Protein AF-A0A3D1ZP19-F1 (afdb_monomer_lite)

Secondary structure (DSSP, 8-state):
--------PPPPHHHHHHHHHHHHHHHHHHHHHHHHHHHHHHHHHHHHHHHHHHHHHHHHHHH-TT-SS-SSEEEEEEE-GGGTT--TTPEE--S---TTTSPPPTTEEEESB-S--STTS-SB-HHHHTTEEEEEEE-HHHHHTT--EEEEEEGGGSSS---SS-B-HHHHH--S--B-S-GGG-SSTT-TTSPPPPSTT----SEEEEE--SEEEEEEE---GGGHHHHHTT--TT---B-EE--TT--

pLDDT: mean 77.73, std 14.91, range [39.69, 95.38]

Foldseek 3Di:
DDDPDDDDDPDDPVNVVVVVVVCVVVVVVVVVVVVVVVVVVVVVVVVVVVVVVVVVLCVCCVVVVQASFWAAWEFQKAAQLLQLAHALQAAEDADPPPQADDQQDSRHMYGQFQPAPDPQFGGDHVVRLVQWDWDWDFCVVNVSNVHFKYKHAHRRQRTQHWSPFQPCSCPRNNADDRDTGHLSPAPDPQQQRPGQDDDPPRSGHRMDIGTDDRIHTFTWGDLPDQNVVQVVVPHDSPDTDTDTHDGPPGD

Structure (mmCIF, N/CA/C/O backbone):
data_AF-A0A3D1ZP19-F1
#
_entry.id   AF-A0A3D1ZP19-F1
#
loop_
_atom_site.group_PDB
_atom_site.id
_atom_site.type_symbol
_atom_site.label_atom_id
_atom_site.label_alt_id
_atom_site.label_comp_id
_atom_site.label_asym_id
_atom_site.label_entity_id
_atom_site.label_seq_id
_atom_site.pdbx_PDB_ins_code
_atom_site.Cartn_x
_atom_site.Cartn_y
_atom_site.Cartn_z
_atom_site.occupancy
_atom_site.B_iso_or_equiv
_atom_site.auth_seq_id
_atom_site.auth_comp_id
_atom_site.auth_asym_id
_atom_site.auth_atom_id
_atom_site.pdbx_PDB_model_num
ATOM 1 N N . MET A 1 1 ? -29.074 76.573 23.186 1.00 50.72 1 MET A N 1
ATOM 2 C CA . MET A 1 1 ? -28.196 75.382 23.122 1.00 50.72 1 MET A CA 1
ATOM 3 C C . MET A 1 1 ? -27.798 74.996 24.533 1.00 50.72 1 MET A C 1
ATOM 5 O O . MET A 1 1 ? -27.089 75.766 25.156 1.00 50.72 1 MET A O 1
ATOM 9 N N . ASN A 1 2 ? -28.241 73.841 25.034 1.00 50.34 2 ASN A N 1
ATOM 10 C CA . ASN A 1 2 ? -27.597 73.192 26.177 1.00 50.34 2 ASN A CA 1
ATOM 11 C C . ASN A 1 2 ? -27.567 71.681 25.929 1.00 50.34 2 ASN A C 1
ATOM 13 O O . ASN A 1 2 ? -28.592 71.045 25.708 1.00 50.34 2 ASN A O 1
ATOM 17 N N . LYS A 1 3 ? -26.346 71.153 25.848 1.00 57.56 3 LYS A N 1
ATOM 18 C CA . LYS A 1 3 ? -26.002 69.788 25.445 1.00 57.56 3 LYS A CA 1
ATOM 19 C C . LYS A 1 3 ? -26.333 68.836 26.602 1.00 57.56 3 LYS A C 1
ATOM 21 O O . LYS A 1 3 ? -25.739 68.954 27.670 1.00 57.56 3 LYS A O 1
ATOM 26 N N . MET A 1 4 ? -27.237 67.880 26.395 1.00 62.31 4 MET A N 1
ATOM 27 C CA . MET A 1 4 ? -27.441 66.767 27.328 1.00 62.31 4 MET A CA 1
ATOM 28 C C . MET A 1 4 ? -26.185 65.883 27.342 1.00 62.31 4 MET A C 1
ATOM 30 O O . MET A 1 4 ? -25.932 65.132 26.401 1.00 62.31 4 MET A O 1
ATOM 34 N N . ARG A 1 5 ? -25.370 65.978 28.397 1.00 63.22 5 ARG A N 1
ATOM 35 C CA . ARG A 1 5 ? -24.290 65.018 28.665 1.00 63.22 5 ARG A CA 1
ATOM 36 C C . ARG A 1 5 ? -24.909 63.749 29.252 1.00 63.22 5 ARG A C 1
ATOM 38 O O . ARG A 1 5 ? -25.346 63.745 30.397 1.00 63.22 5 ARG A O 1
ATOM 45 N N . LYS A 1 6 ? -24.948 62.681 28.455 1.00 66.19 6 LYS A N 1
ATOM 46 C CA . LYS A 1 6 ? -25.311 61.327 28.891 1.00 66.19 6 LYS A CA 1
ATOM 47 C C . LYS A 1 6 ? -24.224 60.847 29.866 1.00 66.19 6 LYS A C 1
ATOM 49 O O . LYS A 1 6 ? -23.073 60.708 29.460 1.00 66.19 6 LYS A O 1
ATOM 54 N N . GLN A 1 7 ? -24.558 60.674 31.144 1.00 64.38 7 GLN A N 1
ATOM 55 C CA . GLN A 1 7 ? -23.648 60.078 32.124 1.00 64.38 7 GLN A CA 1
ATOM 56 C C . GLN A 1 7 ? -23.435 58.610 31.737 1.00 64.38 7 GLN A C 1
ATOM 58 O O . GLN A 1 7 ? -24.382 57.828 31.706 1.00 64.38 7 GLN A O 1
ATOM 63 N N . GLN A 1 8 ? -22.208 58.255 31.366 1.00 66.75 8 GLN A N 1
ATOM 64 C CA . GLN A 1 8 ? -21.799 56.862 31.226 1.00 66.75 8 GLN A CA 1
ATOM 65 C C . GLN A 1 8 ? -21.652 56.309 32.647 1.00 66.75 8 GLN A C 1
ATOM 67 O O . GLN A 1 8 ? -20.799 56.782 33.396 1.00 66.75 8 GLN A O 1
ATOM 72 N N . GLY A 1 9 ? -22.523 55.375 33.040 1.00 68.38 9 GLY A N 1
ATOM 73 C CA . GLY A 1 9 ? -22.364 54.642 34.294 1.00 68.38 9 GLY A CA 1
ATOM 74 C C . GLY A 1 9 ? -21.020 53.921 34.264 1.00 68.38 9 GLY A C 1
ATOM 75 O O . GLY A 1 9 ? -20.782 53.108 33.373 1.00 68.38 9 GLY A O 1
ATOM 76 N N . GLY A 1 10 ? -20.113 54.292 35.167 1.00 69.94 10 GLY A N 1
ATOM 77 C CA . GLY A 1 10 ? -18.819 53.631 35.294 1.00 69.94 10 GLY A CA 1
ATOM 78 C C . GLY A 1 10 ? -19.032 52.171 35.673 1.00 69.94 10 GLY A C 1
ATOM 79 O O . GLY A 1 10 ? -19.750 51.886 36.628 1.00 69.94 10 GLY A O 1
ATOM 80 N N . PHE A 1 11 ? -18.432 51.267 34.902 1.00 76.31 11 PHE A N 1
ATOM 81 C CA . PHE A 1 11 ? -18.489 49.828 35.142 1.00 76.31 11 PHE A CA 1
ATOM 82 C C . PHE A 1 11 ? -17.912 49.525 36.528 1.00 76.31 11 PHE A C 1
ATOM 84 O O . PHE A 1 11 ? -16.805 49.971 36.848 1.00 76.31 11 PHE A O 1
ATOM 91 N N . THR A 1 12 ? -18.651 48.807 37.372 1.00 84.44 12 THR A N 1
ATOM 92 C CA . THR A 1 12 ? -18.158 48.483 38.713 1.00 84.44 12 THR A CA 1
ATOM 93 C C . THR A 1 12 ? -17.129 47.352 38.641 1.00 84.44 12 THR A C 1
ATOM 95 O O . THR A 1 12 ? -17.223 46.444 37.815 1.00 84.44 12 THR A O 1
ATOM 98 N N . LEU A 1 13 ? -16.126 47.380 39.524 1.00 83.44 13 LEU A N 1
ATOM 99 C CA . LEU A 1 13 ? -15.096 46.330 39.591 1.00 83.44 13 LEU A CA 1
ATOM 100 C C . LEU A 1 13 ? -15.719 44.960 39.926 1.00 83.44 13 LEU A C 1
ATOM 102 O O . LEU A 1 13 ? -15.252 43.925 39.456 1.00 83.44 13 LEU A O 1
ATOM 106 N N . LEU A 1 14 ? -16.827 44.972 40.674 1.00 87.38 14 LEU A N 1
ATOM 107 C CA . LEU A 1 14 ? -17.613 43.788 41.006 1.00 87.38 14 LEU A CA 1
ATOM 108 C C . LEU A 1 14 ? -18.276 43.160 39.766 1.00 87.38 14 LEU A C 1
ATOM 110 O O . LEU A 1 14 ? -18.207 41.945 39.600 1.00 87.38 14 LEU A O 1
ATOM 114 N N . GLU A 1 15 ? -18.872 43.962 38.875 1.00 86.06 15 GLU A N 1
ATOM 115 C CA . GLU A 1 15 ? -19.458 43.459 37.620 1.00 86.06 15 GLU A CA 1
ATOM 116 C C . GLU A 1 15 ? -18.411 42.803 36.728 1.00 86.06 15 GLU A C 1
ATOM 118 O O . GLU A 1 15 ? -18.654 41.726 36.185 1.00 86.06 15 GLU A O 1
ATOM 123 N N . LEU A 1 16 ? -17.227 43.408 36.611 1.00 87.88 16 LEU A N 1
ATOM 124 C CA . LEU A 1 16 ? -16.139 42.826 35.828 1.00 87.88 16 LEU A CA 1
ATOM 125 C C . LEU A 1 16 ? -15.737 41.446 36.378 1.00 87.88 16 LEU A C 1
ATOM 127 O O . LEU A 1 16 ? -15.543 40.501 35.616 1.00 87.88 16 LEU A O 1
ATOM 131 N N . LEU A 1 17 ? -15.658 41.314 37.703 1.00 88.94 17 LEU A N 1
ATOM 132 C CA . LEU A 1 17 ? -15.263 40.072 38.368 1.00 88.94 17 LEU A CA 1
ATOM 133 C C . LEU A 1 17 ? -16.321 38.969 38.175 1.00 88.94 17 LEU A C 1
ATOM 135 O O . LEU A 1 17 ? -15.979 37.817 37.893 1.00 88.94 17 LEU A O 1
ATOM 139 N N . ILE A 1 18 ? -17.609 39.322 38.229 1.00 91.31 18 ILE A N 1
ATOM 140 C CA . ILE A 1 18 ? -18.715 38.391 37.952 1.00 91.31 18 ILE A CA 1
ATOM 141 C C . ILE A 1 18 ? -18.689 37.923 36.490 1.00 91.31 18 ILE A C 1
ATOM 143 O O . ILE A 1 18 ? -18.815 36.733 36.214 1.00 91.31 18 ILE A O 1
ATOM 147 N N . VAL A 1 19 ? -18.462 38.825 35.535 1.00 92.44 19 VAL A N 1
ATOM 148 C CA . VAL A 1 19 ? -18.402 38.453 34.113 1.00 92.44 19 VAL A CA 1
ATOM 149 C C . VAL A 1 19 ? -17.225 37.518 33.832 1.00 92.44 19 VAL A C 1
ATOM 151 O O . VAL A 1 19 ? -17.402 36.498 33.167 1.00 92.44 19 VAL A O 1
ATOM 154 N N . VAL A 1 20 ? -16.037 37.811 34.370 1.00 91.38 20 VAL A N 1
ATOM 155 C CA . VAL A 1 20 ? -14.856 36.951 34.185 1.00 91.38 20 VAL A CA 1
ATOM 156 C C . VAL A 1 20 ? -15.066 35.577 34.821 1.00 91.38 20 VAL A C 1
ATOM 158 O O . VAL A 1 20 ? -14.713 34.568 34.217 1.00 91.38 20 VAL A O 1
ATOM 161 N N . SER A 1 21 ? -15.688 35.507 36.000 1.00 90.62 21 SER A N 1
ATOM 162 C CA . SER A 1 21 ? -15.974 34.223 36.655 1.00 90.62 21 SER A CA 1
ATOM 163 C C . SER A 1 21 ? -16.983 33.372 35.875 1.00 90.62 21 SER A C 1
ATOM 165 O O . SER A 1 21 ? -16.755 32.173 35.710 1.00 90.62 21 SER A O 1
ATOM 167 N N . ILE A 1 22 ? -18.028 33.976 35.300 1.00 92.44 22 ILE A N 1
ATOM 168 C CA . ILE A 1 22 ? -18.952 33.273 34.392 1.00 92.44 22 ILE A CA 1
ATOM 169 C C . ILE A 1 22 ? -18.225 32.819 33.116 1.00 92.44 22 ILE A C 1
ATOM 171 O O . ILE A 1 22 ? -18.394 31.676 32.693 1.00 92.44 22 ILE A O 1
ATOM 175 N N . LEU A 1 23 ? -17.380 33.668 32.520 1.00 89.94 23 LEU A N 1
ATOM 176 C CA . LEU A 1 23 ? -16.611 33.325 31.318 1.00 89.94 23 LEU A CA 1
ATOM 177 C C . LEU A 1 23 ? -15.644 32.160 31.550 1.00 89.94 23 LEU A C 1
ATOM 179 O O . LEU A 1 23 ? -15.527 31.298 30.685 1.00 89.94 23 LEU A O 1
ATOM 183 N N . VAL A 1 24 ? -14.985 32.094 32.709 1.00 91.25 24 VAL A N 1
ATOM 184 C CA . VAL A 1 24 ? -14.102 30.970 33.061 1.00 91.25 24 VAL A CA 1
ATOM 185 C C . VAL A 1 24 ? -14.910 29.686 33.261 1.00 91.25 24 VAL A C 1
ATOM 187 O O . VAL A 1 24 ? -14.516 28.631 32.765 1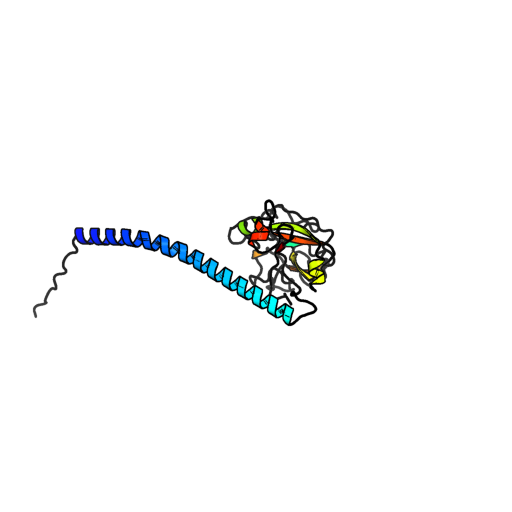.00 91.25 24 VAL A O 1
ATOM 190 N N . MET A 1 25 ? -16.064 29.772 33.930 1.00 87.31 25 MET A N 1
ATOM 191 C CA . MET A 1 25 ? -16.925 28.613 34.177 1.00 87.31 25 MET A CA 1
ATOM 192 C C . MET A 1 25 ? -17.497 28.030 32.877 1.00 87.31 25 MET A C 1
ATOM 194 O O . MET A 1 25 ? -17.472 26.816 32.683 1.00 87.31 25 MET A O 1
ATOM 198 N N . VAL A 1 26 ? -17.963 28.887 31.963 1.00 87.94 26 VAL A N 1
ATOM 199 C CA . VAL A 1 26 ? -18.489 28.474 30.651 1.00 87.94 26 VAL A CA 1
ATOM 200 C C . VAL A 1 26 ? -17.358 28.070 29.698 1.00 87.94 26 VAL A C 1
ATOM 202 O O . VAL A 1 26 ? -17.478 27.086 28.973 1.00 87.94 26 VAL A O 1
ATOM 205 N N . GLY A 1 27 ? -16.225 28.774 29.717 1.00 81.56 27 GLY A N 1
ATOM 206 C CA . GLY A 1 27 ? -15.065 28.452 28.885 1.00 81.56 27 GLY A CA 1
ATOM 207 C C . GLY A 1 27 ? -14.495 27.060 29.174 1.00 81.56 27 GLY A C 1
ATOM 208 O O . GLY A 1 27 ? -14.134 26.341 28.244 1.00 81.56 27 GLY A O 1
ATOM 209 N N . GLY A 1 28 ? -14.487 26.641 30.445 1.00 78.94 28 GLY A N 1
ATOM 210 C CA . GLY A 1 28 ? -14.000 25.321 30.850 1.00 78.94 28 GLY A CA 1
ATOM 211 C C . GLY A 1 28 ? -14.796 24.146 30.266 1.00 78.94 28 GLY A C 1
ATOM 212 O O . GLY A 1 28 ? -14.203 23.131 29.903 1.00 78.94 28 GLY A O 1
ATOM 213 N N . THR A 1 29 ? -16.121 24.273 30.131 1.00 76.25 29 THR A N 1
ATOM 214 C CA . THR A 1 29 ? -16.984 23.203 29.591 1.00 76.25 29 THR A CA 1
ATOM 215 C C . THR A 1 29 ? -17.006 23.180 28.061 1.00 76.25 29 THR A C 1
ATOM 217 O O . THR A 1 29 ? -17.049 22.108 27.450 1.00 76.25 29 THR A O 1
ATOM 220 N N . LEU A 1 30 ? -16.910 24.350 27.424 1.00 74.88 30 LEU A N 1
ATOM 221 C CA . LEU A 1 30 ? -16.863 24.467 25.968 1.00 74.88 30 LEU A CA 1
ATOM 222 C C . LEU A 1 30 ? -15.591 23.840 25.380 1.00 74.88 30 LEU A C 1
ATOM 224 O O . LEU A 1 30 ? -15.682 23.100 24.403 1.00 74.88 30 LEU A O 1
ATOM 228 N N . LEU A 1 31 ? -14.422 24.049 25.997 1.00 69.44 31 LEU A N 1
ATOM 229 C CA . LEU A 1 31 ? -13.149 23.500 25.503 1.00 69.44 31 LEU A CA 1
ATOM 230 C C . LEU A 1 31 ? -13.133 21.963 25.439 1.00 69.44 31 LEU A C 1
ATOM 232 O O . LEU A 1 31 ? -12.637 21.397 24.468 1.00 69.44 31 LEU A O 1
ATOM 236 N N . GLN A 1 32 ? -13.728 21.285 26.425 1.00 69.94 32 GLN A N 1
ATOM 237 C CA . GLN A 1 32 ? -13.828 19.817 26.434 1.00 69.94 32 GLN A CA 1
ATOM 238 C C . GLN A 1 32 ? -14.765 19.291 25.337 1.00 69.94 32 GLN A C 1
ATOM 240 O O . GLN A 1 32 ? -14.540 18.220 24.779 1.00 69.94 32 GLN A O 1
ATOM 245 N N . THR A 1 33 ? -15.804 20.057 25.003 1.00 69.88 33 THR A N 1
ATOM 246 C CA . THR A 1 33 ? -16.775 19.683 23.968 1.00 69.88 33 THR A CA 1
ATOM 247 C C . THR A 1 33 ? -16.190 19.884 22.568 1.00 69.88 33 THR A C 1
ATOM 249 O O . THR A 1 33 ? -16.324 19.014 21.712 1.00 69.88 33 THR A O 1
ATOM 252 N N . PHE A 1 34 ? -15.491 20.999 22.330 1.00 70.69 34 PHE A N 1
ATOM 253 C CA . PHE A 1 34 ? -14.912 21.300 21.019 1.00 70.69 34 PHE A CA 1
ATOM 254 C C . PHE A 1 34 ? -13.725 20.399 20.655 1.00 70.69 34 PHE A C 1
ATOM 256 O O . PHE A 1 34 ? -13.649 19.977 19.505 1.00 70.69 34 PHE A O 1
ATOM 263 N N . GLY A 1 35 ? -12.861 20.037 21.612 1.00 68.44 35 GLY A N 1
ATOM 264 C CA . GLY A 1 35 ? -11.733 19.130 21.347 1.00 68.44 35 GLY A CA 1
ATOM 265 C C . GLY A 1 35 ? -12.171 17.730 20.899 1.00 68.44 35 GLY A C 1
ATOM 266 O O . GLY A 1 35 ? -11.606 17.170 19.966 1.00 68.44 35 GLY A O 1
ATOM 267 N N . ASN A 1 36 ? -13.242 17.195 21.492 1.00 71.69 36 ASN A N 1
ATOM 268 C CA . ASN A 1 36 ? -13.779 15.887 21.106 1.00 71.69 36 ASN A CA 1
ATOM 269 C C . ASN A 1 36 ? -14.552 15.935 19.778 1.00 71.69 36 ASN A C 1
ATOM 271 O O . ASN A 1 36 ? -14.624 14.934 19.069 1.00 71.69 36 ASN A O 1
ATOM 275 N N . ASN A 1 37 ? -15.133 17.082 19.415 1.00 76.31 37 ASN A N 1
ATOM 276 C CA . ASN A 1 37 ? -15.897 17.220 18.174 1.00 76.31 37 ASN A CA 1
ATOM 277 C C . ASN A 1 37 ? -15.017 17.148 16.923 1.00 76.31 37 ASN A C 1
ATOM 279 O O . ASN A 1 37 ? -15.464 16.607 15.916 1.00 76.31 37 ASN A O 1
ATOM 283 N N . GLU A 1 38 ? -13.787 17.659 16.979 1.00 79.75 38 GLU A N 1
ATOM 284 C CA . GLU A 1 38 ? -12.843 17.568 15.861 1.00 79.75 38 GLU A CA 1
ATOM 285 C C . GLU A 1 38 ? -12.429 16.115 15.603 1.00 79.75 38 GLU A C 1
ATOM 287 O O . GLU A 1 38 ? -12.524 15.634 14.473 1.00 79.75 38 GLU A O 1
ATOM 292 N N . GLU A 1 39 ? -12.070 15.378 16.656 1.00 80.50 39 GLU A N 1
ATOM 293 C CA . GLU A 1 39 ? -11.723 13.961 16.540 1.00 80.50 39 GLU A CA 1
ATOM 294 C C . GLU A 1 39 ? -12.929 13.111 16.106 1.00 80.50 39 GLU A C 1
ATOM 296 O O . GLU A 1 39 ? -12.806 12.280 15.206 1.00 80.50 39 GLU A O 1
ATOM 301 N N . ASN A 1 40 ? -14.122 13.374 16.645 1.00 82.62 40 ASN A N 1
ATOM 302 C CA . ASN A 1 40 ? -15.351 12.704 16.214 1.00 82.62 40 ASN A CA 1
ATOM 303 C C . ASN A 1 40 ? -15.701 13.010 14.748 1.00 82.62 40 ASN A C 1
ATOM 305 O O . ASN A 1 40 ? -16.151 12.122 14.024 1.00 82.62 40 ASN A O 1
ATOM 309 N N . ALA A 1 41 ? -15.484 14.242 14.280 1.00 82.38 41 ALA A N 1
ATOM 310 C CA . ALA A 1 41 ? -15.700 14.612 12.883 1.00 82.38 41 ALA A CA 1
ATOM 311 C C . ALA A 1 41 ? -14.672 13.953 11.951 1.00 82.38 41 ALA A C 1
ATOM 313 O O . ALA A 1 41 ? -15.035 13.476 10.870 1.00 82.38 41 ALA A O 1
ATOM 314 N N . ALA A 1 42 ? -13.408 13.865 12.375 1.00 80.25 42 ALA A N 1
ATOM 315 C CA . ALA A 1 42 ? -12.364 13.147 11.652 1.00 80.25 42 ALA A CA 1
ATOM 316 C C . ALA A 1 42 ? -12.693 11.648 11.550 1.00 80.25 42 ALA A C 1
ATOM 318 O O . ALA A 1 42 ? -12.656 11.083 10.455 1.00 80.25 42 ALA A O 1
ATOM 319 N N . GLN A 1 43 ? -13.113 11.020 12.654 1.00 83.69 43 GLN A N 1
ATOM 320 C CA . GLN A 1 43 ? -13.567 9.626 12.672 1.00 83.69 43 GLN A CA 1
ATOM 321 C C . GLN A 1 43 ? -14.816 9.410 11.807 1.00 83.69 43 GLN A C 1
ATOM 323 O O . GLN A 1 43 ? -14.886 8.436 11.054 1.00 83.69 43 GLN A O 1
ATOM 328 N N . GLY A 1 44 ? -15.786 10.327 11.857 1.00 84.50 44 GLY A N 1
ATOM 329 C CA . GLY A 1 44 ? -16.983 10.283 11.016 1.00 84.50 44 GLY A CA 1
ATOM 330 C C . GLY A 1 44 ? -16.651 10.379 9.525 1.00 84.50 44 GLY A C 1
ATOM 331 O O . GLY A 1 44 ? -17.175 9.610 8.719 1.00 84.50 44 GLY A O 1
ATOM 332 N N . THR A 1 45 ? -15.718 11.262 9.161 1.00 88.38 45 THR A N 1
ATOM 333 C CA . THR A 1 45 ? -15.228 11.409 7.783 1.00 88.38 45 THR A CA 1
ATOM 334 C C . THR A 1 45 ? -14.488 10.156 7.325 1.00 88.38 45 THR A C 1
ATOM 336 O O . THR A 1 45 ? -14.773 9.649 6.241 1.00 88.38 45 THR A O 1
ATOM 339 N N . ALA A 1 46 ? -13.598 9.607 8.157 1.00 81.12 46 ALA A N 1
ATOM 340 C CA . ALA A 1 46 ? -12.880 8.370 7.860 1.00 81.12 46 ALA A CA 1
ATOM 341 C C . ALA A 1 46 ? -13.846 7.192 7.658 1.00 81.12 46 ALA A C 1
ATOM 343 O O . ALA A 1 46 ? -13.749 6.481 6.660 1.00 81.12 46 ALA A O 1
ATOM 344 N N . THR A 1 47 ? -14.836 7.038 8.542 1.00 86.44 47 THR A N 1
ATOM 345 C CA . THR A 1 47 ? -15.868 5.991 8.445 1.00 86.44 47 THR A CA 1
ATOM 346 C C . THR A 1 47 ? -16.675 6.123 7.155 1.00 86.44 47 THR A C 1
ATOM 348 O O . THR A 1 47 ? -16.906 5.138 6.454 1.00 86.44 47 THR A O 1
ATOM 351 N N . ASN A 1 48 ? -17.075 7.347 6.801 1.00 89.06 48 ASN A N 1
ATOM 352 C CA . ASN A 1 48 ? -17.801 7.607 5.563 1.00 89.06 48 ASN A CA 1
ATOM 353 C C . ASN A 1 48 ? -16.945 7.312 4.319 1.00 89.06 48 ASN A C 1
ATOM 355 O O . ASN A 1 48 ? -17.439 6.738 3.351 1.00 89.06 48 ASN A O 1
ATOM 359 N N . SER A 1 49 ? -15.659 7.666 4.337 1.00 87.50 49 SER A N 1
ATOM 360 C CA . SER A 1 49 ? -14.726 7.333 3.257 1.00 87.50 49 SER A CA 1
ATOM 361 C C . SER A 1 49 ? -14.525 5.823 3.116 1.00 87.50 49 SER A C 1
ATOM 363 O O . SER A 1 49 ? -14.619 5.325 2.000 1.00 87.50 49 SER A O 1
ATOM 365 N N . ILE A 1 50 ? -14.368 5.075 4.214 1.00 86.19 50 ILE A N 1
ATOM 366 C CA . ILE A 1 50 ? -14.275 3.603 4.182 1.00 86.19 50 ILE A CA 1
ATOM 367 C C . ILE A 1 50 ? -15.546 2.988 3.585 1.00 86.19 50 ILE A C 1
ATOM 369 O O . ILE A 1 50 ? -15.465 2.142 2.699 1.00 86.19 50 ILE A O 1
ATOM 373 N N . ALA A 1 51 ? -16.729 3.437 4.017 1.00 87.44 51 ALA A N 1
ATOM 374 C CA . ALA A 1 51 ? -17.994 2.935 3.481 1.00 87.44 51 ALA A CA 1
ATOM 375 C C . ALA A 1 51 ? -18.133 3.202 1.972 1.00 87.44 51 ALA A C 1
ATOM 377 O O . ALA A 1 51 ? -18.612 2.341 1.233 1.00 87.44 51 ALA A O 1
ATOM 378 N N . ARG A 1 52 ? -17.679 4.373 1.505 1.00 88.19 52 ARG A N 1
ATOM 379 C CA . ARG A 1 52 ? -17.653 4.718 0.077 1.00 88.19 52 ARG A CA 1
ATOM 380 C C . ARG A 1 52 ? -16.675 3.852 -0.711 1.00 88.19 52 ARG A C 1
ATOM 382 O O . ARG A 1 52 ? -17.051 3.378 -1.777 1.00 88.19 52 ARG A O 1
ATOM 389 N N . LEU A 1 53 ? -15.471 3.613 -0.188 1.00 88.31 53 LEU A N 1
ATOM 390 C CA . LEU A 1 53 ? -14.489 2.732 -0.825 1.00 88.31 53 LEU A CA 1
ATOM 391 C C . LEU A 1 53 ? -15.017 1.297 -0.923 1.00 88.31 53 LEU A C 1
ATOM 393 O O . LEU A 1 53 ? -14.993 0.722 -2.002 1.00 88.31 53 LEU A O 1
ATOM 397 N N . ASN A 1 54 ? -15.606 0.760 0.149 1.00 87.12 54 ASN A N 1
ATOM 398 C CA . ASN A 1 54 ? -16.213 -0.574 0.127 1.00 87.12 54 ASN A CA 1
ATOM 399 C C . ASN A 1 54 ? -17.325 -0.690 -0.925 1.00 87.12 54 ASN A C 1
ATOM 401 O O . ASN A 1 54 ? -17.383 -1.675 -1.657 1.00 87.12 54 ASN A O 1
ATOM 405 N N . ALA A 1 55 ? -18.200 0.316 -1.022 1.00 88.31 55 ALA A N 1
ATOM 406 C CA . ALA A 1 55 ? -19.255 0.334 -2.031 1.00 88.31 55 ALA A CA 1
ATOM 407 C C . ALA A 1 55 ? -18.691 0.435 -3.459 1.00 88.31 55 ALA A C 1
ATOM 409 O O . ALA A 1 55 ? -19.187 -0.242 -4.358 1.00 88.31 55 ALA A O 1
ATOM 410 N N . ALA A 1 56 ? -17.654 1.251 -3.664 1.00 87.31 56 ALA A N 1
ATOM 411 C CA . ALA A 1 56 ? -17.001 1.412 -4.958 1.00 87.31 56 ALA A CA 1
ATOM 412 C C . ALA A 1 56 ? -16.309 0.117 -5.411 1.00 87.31 56 ALA A C 1
ATOM 414 O O . ALA A 1 56 ? -16.538 -0.320 -6.535 1.00 87.31 56 ALA A O 1
ATOM 415 N N . THR A 1 57 ? -15.545 -0.538 -4.532 1.00 85.44 57 THR A N 1
ATOM 416 C CA . THR A 1 57 ? -14.888 -1.818 -4.837 1.00 85.44 57 THR A CA 1
ATOM 417 C C . THR A 1 57 ? -15.910 -2.925 -5.096 1.00 85.44 57 THR A C 1
ATOM 419 O O . THR A 1 57 ? -15.759 -3.691 -6.042 1.00 85.44 57 THR A O 1
ATOM 422 N N . ALA A 1 58 ? -17.002 -2.983 -4.324 1.00 86.44 58 ALA A N 1
ATOM 423 C CA . ALA A 1 58 ? -18.072 -3.953 -4.562 1.00 86.44 58 ALA A CA 1
ATOM 424 C C . ALA A 1 58 ? -18.778 -3.730 -5.912 1.00 86.44 58 ALA A C 1
ATOM 426 O O . ALA A 1 58 ? -19.065 -4.691 -6.624 1.00 86.44 58 ALA A O 1
ATOM 427 N N . LEU A 1 59 ? -19.042 -2.471 -6.284 1.00 88.19 59 LEU A N 1
ATOM 428 C CA . LEU A 1 59 ? -19.607 -2.136 -7.591 1.00 88.19 59 LEU A CA 1
ATOM 429 C C . LEU A 1 59 ? -18.639 -2.491 -8.723 1.00 88.19 59 LEU A C 1
ATOM 431 O O . LEU A 1 59 ? -19.069 -3.058 -9.723 1.00 88.19 59 LEU A O 1
ATOM 435 N N . TYR A 1 60 ? -17.349 -2.189 -8.558 1.00 86.38 60 TYR A N 1
ATOM 436 C CA . TYR A 1 60 ? -16.320 -2.552 -9.526 1.00 86.38 60 TYR A CA 1
ATOM 437 C C . TYR A 1 60 ? -16.316 -4.060 -9.776 1.00 86.38 60 TYR A C 1
ATOM 439 O O . TYR A 1 60 ? -16.429 -4.477 -10.925 1.00 86.38 60 TYR A O 1
ATOM 447 N N . GLY A 1 61 ? -16.291 -4.880 -8.721 1.00 85.94 61 GLY A N 1
ATOM 448 C CA . GLY A 1 61 ? -16.299 -6.332 -8.887 1.00 85.94 61 GLY A CA 1
ATOM 449 C C . GLY A 1 61 ? -17.609 -6.898 -9.437 1.00 85.94 61 GLY A C 1
ATOM 450 O O . GLY A 1 61 ? -17.597 -7.901 -10.146 1.00 85.94 61 GLY A O 1
ATOM 451 N N . ALA A 1 62 ? -18.743 -6.234 -9.196 1.00 86.94 62 ALA A N 1
ATOM 452 C CA . ALA A 1 62 ? -20.010 -6.600 -9.827 1.00 86.94 62 ALA A CA 1
ATOM 453 C C . ALA A 1 62 ? -20.025 -6.316 -11.342 1.00 86.94 62 ALA A C 1
ATOM 455 O O . ALA A 1 62 ? -20.685 -7.037 -12.088 1.00 86.94 62 ALA A O 1
ATOM 456 N N . LEU A 1 63 ? -19.317 -5.275 -11.796 1.00 87.50 63 LEU A N 1
ATOM 457 C CA . LEU A 1 63 ? -19.203 -4.914 -13.213 1.00 87.50 63 LEU A CA 1
ATOM 458 C C . LEU A 1 63 ? -18.087 -5.689 -13.933 1.00 87.50 63 LEU A C 1
ATOM 460 O O . LEU A 1 63 ? -18.215 -5.964 -15.123 1.00 87.50 63 LEU A O 1
ATOM 464 N N . ASN A 1 64 ? -17.028 -6.063 -13.213 1.00 82.88 64 ASN A N 1
ATOM 465 C CA . ASN A 1 64 ? -15.843 -6.743 -13.732 1.00 82.88 64 ASN A CA 1
ATOM 466 C C . ASN A 1 64 ? -15.726 -8.150 -13.133 1.00 82.88 64 ASN A C 1
ATOM 468 O O . ASN A 1 64 ? -14.890 -8.414 -12.274 1.00 82.88 64 ASN A O 1
ATOM 472 N N . SER A 1 65 ? -16.577 -9.074 -13.588 1.00 75.81 65 SER A N 1
ATOM 473 C CA . SER A 1 65 ? -16.675 -10.426 -13.009 1.00 75.81 65 SER A CA 1
ATOM 474 C C . SER A 1 65 ? -15.388 -11.260 -13.100 1.00 75.81 65 SER A C 1
ATOM 476 O O . SER A 1 65 ? -15.192 -12.144 -12.274 1.00 75.81 65 SER A O 1
ATOM 478 N N . GLU A 1 66 ? -14.514 -10.968 -14.067 1.00 72.81 66 GLU A N 1
ATOM 479 C CA . GLU A 1 66 ? -13.227 -11.659 -14.268 1.00 72.81 66 GLU A CA 1
ATOM 480 C C . GLU A 1 66 ? -12.062 -11.003 -13.497 1.00 72.81 66 GLU A C 1
ATOM 482 O O . GLU A 1 66 ? -10.997 -11.597 -13.362 1.00 72.81 66 GLU A O 1
ATOM 487 N N . ALA A 1 67 ? -12.251 -9.777 -12.998 1.00 76.94 67 ALA A N 1
ATOM 488 C CA . ALA A 1 67 ? -11.263 -9.023 -12.230 1.00 76.94 67 ALA A CA 1
ATOM 489 C C . ALA A 1 67 ? -11.993 -8.222 -11.141 1.00 76.94 67 ALA A C 1
ATOM 491 O O . ALA A 1 67 ? -12.269 -7.035 -11.318 1.00 76.94 67 ALA A O 1
ATOM 492 N N . PRO A 1 68 ? -12.385 -8.864 -10.026 1.00 79.75 68 PRO A N 1
ATOM 493 C CA . PRO A 1 68 ? -13.201 -8.224 -9.000 1.00 79.75 68 PRO A CA 1
ATOM 494 C C . PRO A 1 68 ? -12.503 -7.080 -8.250 1.00 79.75 68 PRO A C 1
ATOM 496 O O . PRO A 1 68 ? -13.161 -6.341 -7.513 1.00 79.75 68 PRO A O 1
ATOM 499 N N . ILE A 1 69 ? -11.188 -6.931 -8.422 1.00 87.44 69 ILE A N 1
ATOM 500 C CA . ILE A 1 69 ? -10.359 -5.903 -7.795 1.00 87.44 69 ILE A CA 1
ATOM 501 C C . ILE A 1 69 ? -9.615 -5.131 -8.897 1.00 87.44 69 ILE A C 1
ATOM 503 O O . ILE A 1 69 ? -9.105 -5.770 -9.819 1.00 87.44 69 ILE A O 1
ATOM 507 N N . PRO A 1 70 ? -9.518 -3.788 -8.809 1.00 88.00 70 PRO A N 1
ATOM 508 C CA . PRO A 1 70 ? -8.747 -3.001 -9.762 1.00 88.00 70 PRO A CA 1
ATOM 509 C C . PRO A 1 70 ? -7.283 -3.421 -9.810 1.00 88.00 70 PRO A C 1
ATOM 511 O O . PRO A 1 70 ? -6.674 -3.790 -8.804 1.00 88.00 70 PRO A O 1
ATOM 514 N N . ASN A 1 71 ? -6.707 -3.303 -10.991 1.00 90.25 71 ASN A N 1
ATOM 515 C CA . ASN A 1 71 ? -5.294 -3.469 -11.231 1.00 90.25 71 ASN A CA 1
ATOM 516 C C . ASN A 1 71 ? -4.530 -2.178 -10.901 1.00 90.25 71 ASN A C 1
ATOM 518 O O . ASN A 1 71 ? -5.116 -1.098 -10.844 1.00 90.25 71 ASN A O 1
ATOM 522 N N . GLY A 1 72 ? -3.215 -2.262 -10.690 1.00 89.19 72 GLY A N 1
ATOM 523 C CA . GLY A 1 72 ? -2.400 -1.071 -10.433 1.00 89.19 72 GLY A CA 1
ATOM 524 C C . GLY A 1 72 ? -2.699 -0.417 -9.080 1.00 89.19 72 GLY A C 1
ATOM 525 O O . GLY A 1 72 ? -2.620 0.805 -8.948 1.00 89.19 72 GLY A O 1
ATOM 526 N N . LEU A 1 73 ? -3.062 -1.222 -8.077 1.00 92.50 73 LEU A N 1
ATOM 527 C CA . LEU A 1 73 ? -3.171 -0.770 -6.688 1.00 92.50 73 LEU A CA 1
ATOM 528 C C . LEU A 1 73 ? -1.807 -0.323 -6.162 1.00 92.50 73 LEU A C 1
ATOM 530 O O . LEU A 1 73 ? -0.773 -0.857 -6.558 1.00 92.50 73 LEU A O 1
ATOM 534 N N . GLU A 1 74 ? -1.801 0.638 -5.250 1.00 91.31 74 GLU A N 1
ATOM 535 C CA . GLU A 1 74 ? -0.578 1.265 -4.756 1.00 91.31 74 GLU A CA 1
ATOM 536 C C . GLU A 1 74 ? -0.052 0.531 -3.521 1.00 91.31 74 GLU A C 1
ATOM 538 O O . GLU A 1 74 ? -0.734 0.394 -2.506 1.00 91.31 74 GLU A O 1
ATOM 543 N N . SER A 1 75 ? 1.182 0.052 -3.578 1.00 91.50 75 SER A N 1
ATOM 544 C CA . SER A 1 75 ? 1.847 -0.558 -2.439 1.00 91.50 75 SER A CA 1
ATOM 545 C C . SER A 1 75 ? 2.249 0.509 -1.430 1.00 91.50 75 SER A C 1
ATOM 547 O O . SER A 1 75 ? 2.853 1.521 -1.768 1.00 91.50 75 SER A O 1
ATOM 549 N N . LEU A 1 76 ? 2.003 0.248 -0.150 1.00 88.75 76 LEU A N 1
ATOM 550 C CA . LEU A 1 76 ? 2.532 1.069 0.943 1.00 88.75 76 LEU A CA 1
ATOM 551 C C . LEU A 1 76 ? 4.028 0.795 1.223 1.00 88.75 76 LEU A C 1
ATOM 553 O O . LEU A 1 76 ? 4.570 1.224 2.246 1.00 88.75 76 LEU A O 1
ATOM 557 N N . ALA A 1 77 ? 4.675 0.040 0.336 1.00 89.00 77 ALA A N 1
ATOM 558 C CA . ALA A 1 77 ? 6.089 -0.271 0.346 1.00 89.00 77 ALA A CA 1
ATOM 559 C C . ALA A 1 77 ? 6.785 0.299 -0.889 1.00 89.00 77 ALA A C 1
ATOM 561 O O . ALA A 1 77 ? 6.179 0.655 -1.901 1.00 89.00 77 ALA A O 1
ATOM 562 N N . CYS A 1 78 ? 8.096 0.303 -0.782 1.00 85.44 78 CYS A N 1
ATOM 563 C CA . CYS A 1 78 ? 9.030 0.729 -1.792 1.00 85.44 78 CYS A CA 1
ATOM 564 C C . CYS A 1 78 ? 9.772 -0.457 -2.356 1.00 85.44 78 CYS A C 1
ATOM 566 O O . CYS A 1 78 ? 10.094 -1.380 -1.607 1.00 85.44 78 CYS A O 1
ATOM 568 N N . ALA A 1 79 ? 10.038 -0.429 -3.654 1.00 87.19 79 ALA A N 1
ATOM 569 C CA . ALA A 1 79 ? 10.727 -1.513 -4.327 1.00 87.19 79 ALA A CA 1
ATOM 570 C C . ALA A 1 79 ? 11.691 -0.984 -5.400 1.00 87.19 79 ALA A C 1
ATOM 572 O O . ALA A 1 79 ? 11.489 0.107 -5.940 1.00 87.19 79 ALA A O 1
ATOM 573 N N . PRO A 1 80 ? 12.750 -1.745 -5.724 1.00 82.62 80 PRO A N 1
ATOM 574 C CA . PRO A 1 80 ? 13.700 -1.332 -6.739 1.00 82.62 80 PRO A CA 1
ATOM 575 C C . PRO A 1 80 ? 13.056 -1.462 -8.120 1.00 82.62 80 PRO A C 1
ATOM 577 O O . PRO A 1 80 ? 12.639 -2.544 -8.538 1.00 82.62 80 PRO A O 1
ATOM 580 N N . SER A 1 81 ? 13.000 -0.351 -8.855 1.00 80.31 81 SER A N 1
ATOM 581 C CA . SER A 1 81 ? 12.387 -0.303 -10.192 1.00 80.31 81 SER A CA 1
ATOM 582 C C . SER A 1 81 ? 13.078 -1.209 -11.216 1.00 80.31 81 SER A C 1
ATOM 584 O O . SER A 1 81 ? 12.438 -1.697 -12.145 1.00 80.31 81 SER A O 1
ATOM 586 N N . ALA A 1 82 ? 14.359 -1.517 -10.999 1.00 78.31 82 ALA A N 1
ATOM 587 C CA . ALA A 1 82 ? 15.132 -2.495 -11.761 1.00 78.31 82 ALA A CA 1
ATOM 588 C C . ALA A 1 82 ? 14.483 -3.886 -11.840 1.00 78.31 82 ALA A C 1
ATOM 590 O O . ALA A 1 82 ? 14.710 -4.640 -12.785 1.00 78.31 82 ALA A O 1
ATOM 591 N N . ASN A 1 83 ? 13.670 -4.222 -10.841 1.00 82.56 83 ASN A N 1
ATOM 592 C CA . ASN A 1 83 ? 13.021 -5.512 -10.687 1.00 82.56 83 ASN A CA 1
ATOM 593 C C . ASN A 1 83 ? 11.518 -5.448 -11.003 1.00 82.56 83 ASN A C 1
ATOM 595 O O . ASN A 1 83 ? 10.773 -6.336 -10.603 1.00 82.56 83 ASN A O 1
ATOM 599 N N . ALA A 1 84 ? 11.047 -4.435 -11.741 1.00 83.81 84 ALA A N 1
ATOM 600 C CA . ALA A 1 84 ? 9.627 -4.271 -12.074 1.00 83.81 84 ALA A CA 1
ATOM 601 C C . ALA A 1 84 ? 8.987 -5.503 -12.750 1.00 83.81 84 ALA A C 1
ATOM 603 O O . ALA A 1 84 ? 7.787 -5.738 -12.606 1.00 83.81 84 ALA A O 1
ATOM 604 N N . ALA A 1 85 ? 9.772 -6.309 -13.471 1.00 86.94 85 ALA A N 1
ATOM 605 C CA . ALA A 1 85 ? 9.293 -7.549 -14.081 1.00 86.94 85 ALA A CA 1
ATOM 606 C C . ALA A 1 85 ? 9.104 -8.699 -13.072 1.00 86.94 85 ALA A C 1
ATOM 608 O O . ALA A 1 85 ? 8.277 -9.574 -13.314 1.00 86.94 85 ALA A O 1
ATOM 609 N N . ASP A 1 86 ? 9.866 -8.714 -11.972 1.00 89.06 86 ASP A N 1
ATOM 610 C CA . ASP A 1 86 ? 9.810 -9.747 -10.934 1.00 89.06 86 ASP A CA 1
ATOM 611 C C . ASP A 1 86 ? 10.459 -9.266 -9.620 1.00 89.06 86 ASP A C 1
ATOM 613 O O . ASP A 1 86 ? 11.683 -9.127 -9.518 1.00 89.06 86 ASP A O 1
ATOM 617 N N . LEU A 1 87 ? 9.626 -9.053 -8.595 1.00 90.56 87 LEU A N 1
ATOM 618 C CA . LEU A 1 87 ? 10.042 -8.629 -7.252 1.00 90.56 87 LEU A CA 1
ATOM 619 C C . LEU A 1 87 ? 10.257 -9.796 -6.266 1.00 90.56 87 LEU A C 1
ATOM 621 O O . LEU A 1 87 ? 10.549 -9.551 -5.092 1.00 90.56 87 LEU A O 1
ATOM 625 N N . SER A 1 88 ? 10.141 -11.054 -6.705 1.00 90.50 88 SER A N 1
ATOM 626 C CA . SER A 1 88 ? 10.223 -12.227 -5.818 1.00 90.50 88 SER A CA 1
ATOM 627 C C . SER A 1 88 ? 11.590 -12.400 -5.142 1.00 90.50 88 SER A C 1
ATOM 629 O O . SER A 1 88 ? 11.671 -12.889 -4.016 1.00 90.50 88 SER A O 1
ATOM 631 N N . GLY A 1 89 ? 12.666 -11.950 -5.797 1.00 86.56 89 GLY A N 1
ATOM 632 C CA . GLY A 1 89 ? 14.039 -11.994 -5.280 1.00 86.56 89 GLY A CA 1
ATOM 633 C C . GLY A 1 89 ? 14.457 -10.792 -4.422 1.00 86.56 89 GLY A C 1
ATOM 634 O O . GLY A 1 89 ? 15.587 -10.764 -3.935 1.00 86.56 89 GLY A O 1
ATOM 635 N N . VAL A 1 90 ? 13.588 -9.792 -4.245 1.00 88.88 90 VAL A N 1
ATOM 636 C CA . VAL A 1 90 ? 13.915 -8.567 -3.498 1.00 88.88 90 VAL A CA 1
ATOM 637 C C . VAL A 1 90 ? 13.928 -8.848 -1.997 1.00 88.88 90 VAL A C 1
ATOM 639 O O . VAL A 1 90 ? 12.992 -9.426 -1.441 1.00 88.88 90 VAL A O 1
ATOM 642 N N . THR A 1 91 ? 14.980 -8.415 -1.306 1.00 90.31 91 THR A N 1
ATOM 643 C CA . THR A 1 91 ? 15.072 -8.587 0.151 1.00 90.31 91 THR A CA 1
ATOM 644 C C . THR A 1 91 ? 14.226 -7.531 0.857 1.00 90.31 91 THR A C 1
ATOM 646 O O . THR A 1 91 ? 14.273 -6.359 0.505 1.00 90.31 91 THR A O 1
ATOM 649 N N . VAL A 1 92 ? 13.437 -7.916 1.861 1.00 89.94 92 VAL A N 1
ATOM 650 C CA . VAL A 1 92 ? 12.652 -6.952 2.649 1.00 89.94 92 VAL A CA 1
ATOM 651 C C . VAL A 1 92 ? 13.467 -6.400 3.808 1.00 89.94 92 VAL A C 1
ATOM 653 O O . VAL A 1 92 ? 13.978 -7.153 4.638 1.00 89.94 92 VAL A O 1
ATOM 656 N N . ASN A 1 93 ? 13.534 -5.077 3.898 1.00 85.06 93 ASN A N 1
ATOM 657 C CA . ASN A 1 93 ? 14.186 -4.366 4.978 1.00 85.06 93 ASN A CA 1
ATOM 658 C C . ASN A 1 93 ? 13.132 -3.614 5.806 1.00 85.06 93 ASN A C 1
ATOM 660 O O . ASN A 1 93 ? 12.516 -2.648 5.364 1.00 85.06 93 ASN A O 1
ATOM 664 N N . ASN A 1 94 ? 12.888 -4.110 7.022 1.00 78.94 94 ASN A N 1
ATOM 665 C CA . ASN A 1 94 ? 11.960 -3.492 7.975 1.00 78.94 94 ASN A CA 1
ATOM 666 C C . ASN A 1 94 ? 12.601 -2.376 8.804 1.00 78.94 94 ASN A C 1
ATOM 668 O O . ASN A 1 94 ? 11.909 -1.776 9.631 1.00 78.94 94 ASN A O 1
ATOM 672 N N . ALA A 1 95 ? 13.903 -2.134 8.639 1.00 69.25 95 ALA A N 1
ATOM 673 C CA . ALA A 1 95 ? 14.513 -0.958 9.219 1.00 69.25 95 ALA A CA 1
ATOM 674 C C . ALA A 1 95 ? 13.963 0.294 8.535 1.00 69.25 95 ALA A C 1
ATOM 676 O O . ALA A 1 95 ? 13.527 0.265 7.383 1.00 69.25 95 ALA A O 1
ATOM 677 N N . ALA A 1 96 ? 14.040 1.396 9.267 1.00 54.47 96 ALA A N 1
ATOM 678 C CA . ALA A 1 96 ? 13.992 2.725 8.702 1.00 54.47 96 ALA A CA 1
ATOM 679 C C . ALA A 1 96 ? 14.824 2.789 7.420 1.00 54.47 96 ALA A C 1
ATOM 681 O O . ALA A 1 96 ? 16.031 2.527 7.473 1.00 54.47 96 ALA A O 1
ATOM 682 N N . SER A 1 97 ? 14.220 3.192 6.299 1.00 54.62 97 SER A N 1
ATOM 683 C CA . SER A 1 97 ? 15.006 3.901 5.289 1.00 54.62 97 SER A CA 1
ATOM 684 C C . SER A 1 97 ? 15.475 5.157 6.013 1.00 54.62 97 SER A C 1
ATOM 686 O O . SER A 1 97 ? 14.672 6.020 6.331 1.00 54.62 97 SER A O 1
ATOM 688 N N . ALA A 1 98 ? 16.700 5.154 6.532 1.00 47.16 98 ALA A N 1
ATOM 689 C CA . ALA A 1 98 ? 17.094 6.132 7.532 1.00 47.16 98 ALA A CA 1
ATOM 690 C C . ALA A 1 98 ? 17.175 7.508 6.875 1.00 47.16 98 ALA A C 1
ATOM 692 O O . ALA A 1 98 ? 18.157 7.724 6.177 1.00 47.16 98 ALA A O 1
ATOM 693 N N . ASN A 1 99 ? 16.199 8.398 7.100 1.00 49.16 99 ASN A N 1
ATOM 694 C CA . ASN A 1 99 ? 16.228 9.863 6.957 1.00 49.16 99 ASN A CA 1
ATOM 695 C C . ASN A 1 99 ? 17.558 10.432 6.403 1.00 49.16 99 ASN A C 1
ATOM 697 O O . ASN A 1 99 ? 18.344 11.040 7.134 1.00 49.16 99 ASN A O 1
ATOM 701 N N . GLY A 1 100 ? 17.856 10.175 5.125 1.00 45.97 100 GLY A N 1
ATOM 702 C CA . GLY A 1 100 ? 19.059 10.665 4.446 1.00 45.97 100 GLY A CA 1
ATOM 703 C C . GLY A 1 100 ? 20.427 10.032 4.771 1.00 45.97 100 GLY A C 1
ATOM 704 O O . GLY A 1 100 ? 21.426 10.672 4.457 1.00 45.97 100 GLY A O 1
ATOM 705 N N . THR A 1 101 ? 20.550 8.843 5.382 1.00 40.53 101 THR A N 1
ATOM 706 C CA . THR A 1 101 ? 21.876 8.248 5.717 1.00 40.53 101 THR A CA 1
ATOM 707 C C . THR A 1 101 ? 22.175 6.881 5.103 1.00 40.53 101 THR A C 1
ATOM 709 O O . THR A 1 101 ? 23.345 6.507 5.027 1.00 40.53 101 THR A O 1
ATOM 712 N N . VAL A 1 102 ? 21.167 6.133 4.653 1.00 41.62 102 VAL A N 1
ATOM 713 C CA . VAL A 1 102 ? 21.375 4.860 3.950 1.00 41.62 102 VAL A CA 1
ATOM 714 C C . VAL A 1 102 ? 20.819 5.022 2.546 1.00 41.62 102 VAL A C 1
ATOM 716 O O . VAL A 1 102 ? 19.615 5.188 2.384 1.00 41.62 102 VAL A O 1
ATOM 719 N N . ALA A 1 103 ? 21.705 5.019 1.546 1.00 47.78 103 ALA A N 1
ATOM 720 C CA . ALA A 1 103 ? 21.284 4.882 0.161 1.00 47.78 103 ALA A CA 1
ATOM 721 C C . ALA A 1 103 ? 20.524 3.564 0.059 1.00 47.78 103 ALA A C 1
ATOM 723 O O . ALA A 1 103 ? 21.058 2.500 0.393 1.00 47.78 103 ALA A O 1
ATOM 724 N N . ALA A 1 104 ? 19.262 3.669 -0.316 1.00 53.66 104 ALA A N 1
ATOM 725 C CA . ALA A 1 104 ? 18.412 2.532 -0.534 1.00 53.66 104 ALA A CA 1
ATOM 726 C C . ALA A 1 104 ? 19.108 1.636 -1.575 1.00 53.66 104 ALA A C 1
ATOM 728 O O . ALA A 1 104 ? 19.569 2.105 -2.611 1.00 53.66 104 ALA A O 1
ATOM 729 N N . THR A 1 105 ? 19.357 0.370 -1.242 1.00 56.41 105 THR A N 1
ATOM 730 C CA . THR A 1 105 ? 20.085 -0.500 -2.176 1.00 56.41 105 THR A CA 1
ATOM 731 C C . THR A 1 105 ? 19.115 -1.009 -3.234 1.00 56.41 105 THR A C 1
ATOM 733 O O . THR A 1 105 ? 17.989 -1.389 -2.913 1.00 56.41 105 THR A O 1
ATOM 736 N N . SER A 1 106 ? 19.554 -1.086 -4.493 1.00 63.75 106 SER A N 1
ATOM 737 C CA . SER A 1 106 ? 18.744 -1.542 -5.638 1.00 63.75 106 SER A CA 1
ATOM 738 C C . SER A 1 106 ? 18.257 -3.002 -5.553 1.00 63.75 106 SER A C 1
ATOM 740 O O . SER A 1 106 ? 17.690 -3.525 -6.507 1.00 63.75 106 SER A O 1
ATOM 742 N N . THR A 1 107 ? 18.469 -3.675 -4.422 1.00 75.75 107 THR A N 1
ATOM 743 C CA . THR A 1 107 ? 18.089 -5.067 -4.149 1.00 75.75 107 THR A CA 1
ATOM 744 C C . THR A 1 107 ? 17.136 -5.217 -2.963 1.00 75.75 107 THR A C 1
ATOM 746 O O . THR A 1 107 ? 16.726 -6.339 -2.649 1.00 75.75 107 THR A O 1
ATOM 749 N N . GLU A 1 108 ? 16.798 -4.118 -2.282 1.00 82.81 108 GLU A N 1
ATOM 750 C CA . GLU A 1 108 ? 15.981 -4.125 -1.070 1.00 82.81 108 GLU A CA 1
ATOM 751 C C . GLU A 1 108 ? 14.661 -3.361 -1.242 1.00 82.81 108 GLU A C 1
ATOM 753 O O . GLU A 1 108 ? 14.558 -2.390 -1.990 1.00 82.81 108 GLU A O 1
ATOM 758 N N . ALA A 1 109 ? 13.638 -3.815 -0.525 1.00 87.56 109 ALA A N 1
ATOM 759 C CA . ALA A 1 109 ? 12.360 -3.138 -0.365 1.00 87.56 109 ALA A CA 1
ATOM 760 C C . ALA A 1 109 ? 12.263 -2.534 1.039 1.00 87.56 109 ALA A C 1
ATOM 762 O O . ALA A 1 109 ? 12.670 -3.173 2.011 1.00 87.56 109 ALA A O 1
ATOM 763 N N . TYR A 1 110 ? 11.660 -1.350 1.150 1.00 84.88 110 TYR A N 1
ATOM 764 C CA . TYR A 1 110 ? 11.518 -0.609 2.410 1.00 84.88 110 TYR A CA 1
ATOM 765 C C . TYR A 1 110 ? 10.071 -0.181 2.645 1.00 84.88 110 TYR A C 1
ATOM 767 O O . TYR A 1 110 ? 9.239 -0.187 1.734 1.00 84.88 110 TYR A O 1
ATOM 775 N N . LYS A 1 111 ? 9.753 0.207 3.882 1.00 85.00 111 LYS A N 1
ATOM 776 C CA . LYS A 1 111 ? 8.490 0.894 4.173 1.00 85.00 111 LYS A CA 1
ATOM 777 C C . LYS A 1 111 ? 8.519 2.271 3.506 1.00 85.00 111 LYS A C 1
ATOM 779 O O . LYS A 1 111 ? 9.545 2.943 3.531 1.00 85.00 111 LYS A O 1
ATOM 784 N N . LEU A 1 112 ? 7.400 2.689 2.917 1.00 82.00 112 LEU A N 1
ATOM 785 C CA . LEU A 1 112 ? 7.277 4.031 2.353 1.00 82.00 112 LEU A CA 1
ATOM 786 C C . LEU A 1 112 ? 7.161 5.051 3.495 1.00 82.00 112 LEU A C 1
ATOM 788 O O . LEU A 1 112 ? 6.099 5.167 4.111 1.00 82.00 112 LEU A O 1
ATOM 792 N N . GLY A 1 113 ? 8.240 5.776 3.795 1.00 77.25 113 GLY A N 1
ATOM 793 C CA . GLY A 1 113 ? 8.348 6.611 4.994 1.00 77.25 113 GLY A CA 1
ATOM 794 C C . GLY A 1 113 ? 8.330 5.781 6.286 1.00 77.25 113 GLY A C 1
ATOM 795 O O . GLY A 1 113 ? 8.993 4.755 6.401 1.00 77.25 113 GLY A O 1
ATOM 796 N N . GLY A 1 114 ? 7.535 6.200 7.274 1.00 73.00 114 GLY A N 1
ATOM 797 C CA . GLY A 1 114 ? 7.291 5.432 8.501 1.00 73.00 114 GLY A CA 1
ATOM 798 C C . GLY A 1 114 ? 8.181 5.775 9.693 1.00 73.00 114 GLY A C 1
ATOM 799 O O . GLY A 1 114 ? 7.957 5.242 10.775 1.00 73.00 114 GLY A O 1
ATOM 800 N N . GLU A 1 115 ? 9.104 6.720 9.537 1.00 68.19 115 GLU A N 1
ATOM 801 C CA . GLU A 1 115 ? 10.074 7.083 10.579 1.00 68.19 115 GLU A CA 1
ATOM 802 C C . GLU A 1 115 ? 9.671 8.299 11.408 1.00 68.19 115 GLU A C 1
ATOM 804 O O . GLU A 1 115 ? 10.156 8.520 12.519 1.00 68.19 115 GLU A O 1
ATOM 809 N N . SER A 1 116 ? 8.748 9.108 10.892 1.00 61.31 116 SER A N 1
ATOM 810 C CA . SER A 1 116 ? 8.382 10.364 11.526 1.00 61.31 116 SER A CA 1
ATOM 811 C C . SER A 1 116 ? 6.907 10.692 11.345 1.00 61.31 116 SER A C 1
ATOM 813 O O . SER A 1 116 ? 6.256 10.272 10.394 1.00 61.31 116 SER A O 1
ATOM 815 N N . ASN A 1 117 ? 6.362 11.454 12.293 1.00 66.62 117 ASN A N 1
ATOM 816 C CA . ASN A 1 117 ? 5.086 12.154 12.115 1.00 66.62 117 ASN A CA 1
ATOM 817 C C . ASN A 1 117 ? 5.316 13.637 11.758 1.00 66.62 117 ASN A C 1
ATOM 819 O O . ASN A 1 117 ? 4.386 14.437 11.843 1.00 66.62 117 ASN A O 1
ATOM 823 N N . LEU A 1 118 ? 6.559 14.029 11.449 1.00 55.41 118 LEU A N 1
ATOM 824 C CA . LEU A 1 118 ? 6.895 15.392 11.054 1.00 55.41 118 LEU A CA 1
ATOM 825 C C . LEU A 1 118 ? 6.449 15.660 9.613 1.00 55.41 118 LEU A C 1
ATOM 827 O O . LEU A 1 118 ? 6.516 14.796 8.740 1.00 55.41 118 LEU A O 1
ATOM 831 N N . VAL A 1 119 ? 6.004 16.892 9.378 1.00 51.00 119 VAL A N 1
ATOM 832 C CA . VAL A 1 119 ? 5.613 17.382 8.054 1.00 51.00 119 VAL A CA 1
ATOM 833 C C . VAL A 1 119 ? 6.841 17.383 7.139 1.00 51.00 119 VAL A C 1
ATOM 835 O O . VAL A 1 119 ? 7.857 17.977 7.491 1.00 51.00 119 VAL A O 1
ATOM 838 N N . GLY A 1 120 ? 6.735 16.745 5.971 1.00 51.16 120 GLY A N 1
ATOM 839 C CA . GLY A 1 120 ? 7.758 16.787 4.916 1.00 51.16 120 GLY A CA 1
ATOM 840 C C . GLY A 1 120 ? 8.530 15.487 4.661 1.00 51.16 120 GLY A C 1
ATOM 841 O O . GLY A 1 120 ? 9.235 15.428 3.665 1.00 51.16 120 GLY A O 1
ATOM 842 N N . GLY A 1 121 ? 8.369 14.443 5.487 1.00 55.09 121 GLY A N 1
ATOM 843 C CA . GLY A 1 121 ? 9.065 13.155 5.290 1.00 55.09 121 GLY A CA 1
ATOM 844 C C . GLY A 1 121 ? 8.581 12.321 4.093 1.00 55.09 121 GLY A C 1
ATOM 845 O O . GLY A 1 121 ? 9.271 11.411 3.661 1.00 55.09 121 GLY A O 1
ATOM 846 N N . GLY A 1 122 ? 7.413 12.640 3.523 1.00 62.81 122 GLY A N 1
ATOM 847 C CA . GLY A 1 122 ? 6.777 11.795 2.506 1.00 62.81 122 GLY A CA 1
ATOM 848 C C . GLY A 1 122 ? 6.310 10.441 3.071 1.00 62.81 122 GLY A C 1
ATOM 849 O O . GLY A 1 122 ? 6.748 9.993 4.127 1.00 62.81 122 GLY A O 1
ATOM 850 N N . GLY A 1 123 ? 5.361 9.792 2.397 1.00 74.69 123 GLY A N 1
ATOM 851 C CA . GLY A 1 123 ? 4.921 8.441 2.767 1.00 74.69 123 GLY A CA 1
ATOM 852 C C . GLY A 1 123 ? 4.077 8.324 4.046 1.00 74.69 123 GLY A C 1
ATOM 853 O O . GLY A 1 123 ? 3.299 9.214 4.398 1.00 74.69 123 GLY A O 1
ATOM 854 N N . LEU A 1 124 ? 4.176 7.167 4.710 1.00 79.25 124 LEU A N 1
ATOM 855 C CA . LEU A 1 124 ? 3.407 6.816 5.904 1.00 79.25 124 LEU A CA 1
ATOM 856 C C . LEU A 1 124 ? 3.918 7.559 7.144 1.00 79.25 124 LEU A C 1
ATOM 858 O O . LEU A 1 124 ? 5.115 7.615 7.409 1.00 79.25 124 LEU A O 1
ATOM 862 N N . GLY A 1 125 ? 3.003 8.033 7.991 1.00 78.38 125 GLY A N 1
ATOM 863 C CA . GLY A 1 125 ? 3.368 8.493 9.333 1.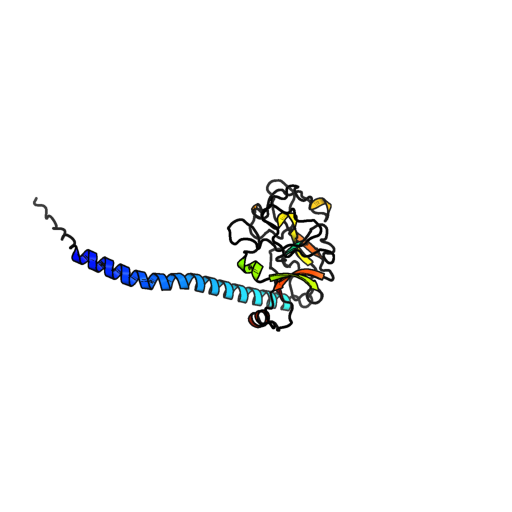00 78.38 125 GLY A CA 1
ATOM 864 C C . GLY A 1 125 ? 3.769 7.328 10.246 1.00 78.38 125 GLY A C 1
ATOM 865 O O . GLY A 1 125 ? 3.201 6.236 10.147 1.00 78.38 125 GLY A O 1
ATOM 866 N N . LEU A 1 126 ? 4.674 7.575 11.198 1.00 79.44 126 LEU A N 1
ATOM 867 C CA . LEU A 1 126 ? 5.192 6.579 12.156 1.00 79.44 126 LEU A CA 1
ATOM 868 C C . LEU A 1 126 ? 4.099 5.716 12.810 1.00 79.44 126 LEU A C 1
ATOM 870 O O . LEU A 1 126 ? 4.230 4.499 12.920 1.00 79.44 126 LEU A O 1
ATOM 874 N N . LYS A 1 127 ? 2.981 6.325 13.229 1.00 84.25 127 LYS A N 1
ATOM 875 C CA . LYS A 1 127 ? 1.884 5.581 13.879 1.00 84.25 127 LYS A CA 1
ATOM 876 C C . LYS A 1 127 ? 1.191 4.593 12.944 1.00 84.25 127 LYS A C 1
ATOM 878 O O . LYS A 1 127 ? 0.741 3.550 13.416 1.00 84.25 127 LYS A O 1
ATOM 883 N N . LEU A 1 128 ? 1.053 4.949 11.667 1.00 84.69 128 LEU A N 1
ATOM 884 C CA . LEU A 1 128 ? 0.420 4.102 10.663 1.00 84.69 128 LEU A CA 1
ATOM 885 C C . LEU A 1 128 ? 1.390 3.010 10.218 1.00 84.69 128 LEU A C 1
ATOM 887 O O . LEU A 1 128 ? 1.016 1.844 10.228 1.00 84.69 128 LEU A O 1
ATOM 891 N N . ALA A 1 129 ? 2.648 3.360 9.943 1.00 84.75 129 ALA A N 1
ATOM 892 C CA . ALA A 1 129 ? 3.689 2.396 9.593 1.00 84.75 129 ALA A CA 1
ATOM 893 C C . ALA A 1 129 ? 3.899 1.332 10.684 1.00 84.75 129 ALA A C 1
ATOM 895 O O . ALA A 1 129 ? 4.069 0.161 10.366 1.00 84.75 129 ALA A O 1
ATOM 896 N N . ALA A 1 130 ? 3.785 1.696 11.967 1.00 87.56 130 ALA A N 1
ATOM 897 C CA . ALA A 1 130 ? 3.857 0.755 13.089 1.00 87.56 130 ALA A CA 1
ATOM 898 C C . ALA A 1 130 ? 2.689 -0.253 13.160 1.00 87.56 130 ALA A C 1
ATOM 900 O O . ALA A 1 130 ? 2.711 -1.160 13.991 1.00 87.56 130 ALA A O 1
ATOM 901 N N . LYS A 1 131 ? 1.639 -0.096 12.341 1.00 89.69 131 LYS A N 1
ATOM 902 C CA . LYS A 1 131 ? 0.555 -1.085 12.211 1.00 89.69 131 LYS A CA 1
ATOM 903 C C . LYS A 1 131 ? 0.847 -2.165 11.178 1.00 89.69 131 LYS A C 1
ATOM 905 O O . LYS A 1 131 ? 0.091 -3.131 11.111 1.00 89.69 131 LYS A O 1
ATOM 910 N N . PHE A 1 132 ? 1.910 -2.002 10.400 1.00 91.25 132 PHE A N 1
ATOM 911 C CA . PHE A 1 132 ? 2.257 -2.889 9.306 1.00 91.25 132 PHE A CA 1
ATOM 912 C C . PHE A 1 132 ? 3.693 -3.395 9.435 1.00 91.25 132 PHE A C 1
ATOM 914 O O . PHE A 1 132 ? 4.605 -2.668 9.840 1.00 91.25 132 PHE A O 1
ATOM 921 N N . ASP A 1 133 ? 3.891 -4.632 9.008 1.00 90.81 133 ASP A N 1
ATOM 922 C CA . ASP A 1 133 ? 5.184 -5.277 8.847 1.00 90.81 133 ASP A CA 1
ATOM 923 C C . ASP A 1 133 ? 5.431 -5.481 7.350 1.00 90.81 133 ASP A C 1
ATOM 925 O O . ASP A 1 133 ? 4.559 -5.975 6.636 1.00 90.81 133 ASP A O 1
ATOM 929 N N . LEU A 1 134 ? 6.602 -5.083 6.852 1.00 91.31 134 LEU A N 1
ATOM 930 C CA . LEU A 1 134 ? 6.975 -5.353 5.468 1.00 91.31 134 LEU A CA 1
ATOM 931 C C . LEU A 1 134 ? 7.401 -6.817 5.354 1.00 91.31 134 LEU A C 1
ATOM 933 O O . LEU A 1 134 ? 8.266 -7.274 6.104 1.00 91.31 134 LEU A O 1
ATOM 937 N N . ALA A 1 135 ? 6.817 -7.556 4.419 1.00 94.00 135 ALA A N 1
ATOM 938 C CA . ALA A 1 135 ? 7.150 -8.958 4.203 1.00 94.00 135 ALA A CA 1
ATOM 939 C C . ALA A 1 135 ? 7.098 -9.320 2.720 1.00 94.00 135 ALA A C 1
ATOM 941 O O . ALA A 1 135 ? 6.392 -8.681 1.944 1.00 94.00 135 ALA A O 1
ATOM 942 N N . GLN A 1 136 ? 7.828 -10.371 2.343 1.00 94.81 136 GLN A N 1
ATOM 943 C CA . GLN A 1 136 ? 7.566 -11.081 1.095 1.00 94.81 136 GLN A CA 1
ATOM 944 C C . GLN A 1 136 ? 6.291 -11.903 1.284 1.00 94.81 136 GLN A C 1
ATOM 946 O O . GLN A 1 136 ? 6.229 -12.769 2.159 1.00 94.81 136 GLN A O 1
ATOM 951 N N . VAL A 1 137 ? 5.265 -11.586 0.503 1.00 95.38 137 VAL A N 1
ATOM 952 C CA . VAL A 1 137 ? 3.928 -12.173 0.613 1.00 95.38 137 VAL A CA 1
ATOM 953 C C . VAL A 1 137 ? 3.642 -12.988 -0.634 1.00 95.38 137 VAL A C 1
ATOM 955 O O . VAL A 1 137 ? 3.892 -12.506 -1.733 1.00 95.38 137 VAL A O 1
ATOM 958 N N . ASP A 1 138 ? 3.110 -14.198 -0.466 1.00 94.88 138 ASP A N 1
ATOM 959 C CA . ASP A 1 138 ? 2.518 -14.971 -1.561 1.00 94.88 138 ASP A CA 1
ATOM 960 C C . ASP A 1 138 ? 1.265 -14.249 -2.068 1.00 94.88 138 ASP A C 1
ATOM 962 O O . ASP A 1 138 ? 0.324 -14.005 -1.309 1.00 94.88 138 ASP A O 1
ATOM 966 N N . VAL A 1 139 ? 1.282 -13.873 -3.344 1.00 92.94 139 VAL A N 1
ATOM 967 C CA . VAL A 1 139 ? 0.245 -13.046 -3.974 1.00 92.94 139 VAL A CA 1
ATOM 968 C C . VAL A 1 139 ? -0.688 -13.848 -4.882 1.00 92.94 139 VAL A C 1
ATOM 970 O O . VAL A 1 139 ? -1.465 -13.248 -5.621 1.00 92.94 139 VAL A O 1
ATOM 973 N N . SER A 1 140 ? -0.685 -15.183 -4.786 1.00 92.69 140 SER A N 1
ATOM 974 C CA . SER A 1 140 ? -1.598 -16.062 -5.540 1.00 92.69 140 SER A CA 1
ATOM 975 C C . SER A 1 140 ? -3.068 -15.644 -5.411 1.00 92.69 140 SER A C 1
ATOM 977 O O . SER A 1 140 ? -3.776 -15.533 -6.405 1.00 92.69 140 SER A O 1
ATOM 979 N N . ALA A 1 141 ? -3.514 -15.283 -4.205 1.00 90.44 141 ALA A N 1
ATOM 980 C CA . ALA A 1 141 ? -4.879 -14.805 -3.982 1.00 90.44 141 ALA A CA 1
ATOM 981 C C . ALA A 1 141 ? -5.197 -13.481 -4.715 1.00 90.44 141 ALA A C 1
ATOM 983 O O . ALA A 1 141 ? -6.340 -13.256 -5.120 1.00 90.44 141 ALA A O 1
ATOM 984 N N . LEU A 1 142 ? -4.203 -12.600 -4.893 1.00 89.81 142 LEU A N 1
ATOM 985 C CA . LEU A 1 142 ? -4.362 -11.359 -5.660 1.00 89.81 142 LEU A CA 1
ATOM 986 C C . LEU A 1 142 ? -4.395 -11.650 -7.162 1.00 89.81 142 LEU A C 1
ATOM 988 O O . LEU A 1 142 ? -5.265 -11.119 -7.853 1.00 89.81 142 LEU A O 1
ATOM 992 N N . SER A 1 143 ? -3.515 -12.529 -7.656 1.00 90.44 143 SER A N 1
ATOM 993 C CA . SER A 1 143 ? -3.534 -12.941 -9.063 1.00 90.44 143 SER A CA 1
ATOM 994 C C . SER A 1 143 ? -4.823 -13.675 -9.436 1.00 90.44 143 SER A C 1
ATOM 996 O O . SER A 1 143 ? -5.391 -13.403 -10.490 1.00 90.44 143 SER A O 1
ATOM 998 N N . ASP A 1 144 ? -5.344 -14.524 -8.544 1.00 90.00 144 ASP A N 1
ATOM 999 C CA . ASP A 1 144 ? -6.624 -15.225 -8.723 1.00 90.00 144 ASP A CA 1
ATOM 1000 C C . ASP A 1 144 ? -7.817 -14.254 -8.734 1.00 90.00 144 ASP A C 1
ATOM 1002 O O . ASP A 1 144 ? -8.862 -14.549 -9.310 1.00 90.00 144 ASP A O 1
ATOM 1006 N N . SER A 1 145 ? -7.652 -13.070 -8.133 1.00 87.50 145 SER A N 1
ATOM 1007 C CA . SER A 1 145 ? -8.630 -11.974 -8.154 1.00 87.50 145 SER A CA 1
ATOM 1008 C C . SER A 1 145 ? -8.463 -11.036 -9.361 1.00 87.50 145 SER A C 1
ATOM 1010 O O . SER A 1 145 ? -9.091 -9.978 -9.403 1.00 87.50 145 SER A O 1
ATOM 1012 N N . GLY A 1 146 ? -7.612 -11.392 -10.330 1.00 88.50 146 GLY A N 1
ATOM 1013 C CA . GLY A 1 146 ? -7.384 -10.635 -11.565 1.00 88.50 146 GLY A CA 1
ATOM 1014 C C . GLY A 1 146 ? -6.359 -9.500 -11.457 1.00 88.50 146 GLY A C 1
ATOM 1015 O O . GLY A 1 146 ? -6.127 -8.793 -12.440 1.00 88.50 146 GLY A O 1
ATOM 1016 N N . VAL A 1 147 ? -5.709 -9.321 -10.303 1.00 90.69 147 VAL A N 1
ATOM 1017 C CA . VAL A 1 147 ? -4.661 -8.304 -10.135 1.00 90.69 147 VAL A CA 1
ATOM 1018 C C . VAL A 1 147 ? -3.382 -8.797 -10.809 1.00 90.69 147 VAL A C 1
ATOM 1020 O O . VAL A 1 147 ? -2.795 -9.795 -10.400 1.00 90.69 147 VAL A O 1
ATOM 1023 N N . THR A 1 148 ? -2.929 -8.087 -11.841 1.00 92.06 148 THR A N 1
ATOM 1024 C CA . THR A 1 148 ? -1.729 -8.461 -12.619 1.00 92.06 148 THR A CA 1
ATOM 1025 C C . THR A 1 148 ? -0.561 -7.502 -12.419 1.00 92.06 148 THR A C 1
ATOM 1027 O O . THR A 1 148 ? 0.575 -7.827 -12.759 1.00 92.06 148 THR A O 1
ATOM 1030 N N . THR A 1 149 ? -0.818 -6.332 -11.840 1.00 92.62 149 THR A N 1
ATOM 1031 C CA . THR A 1 149 ? 0.164 -5.287 -11.562 1.00 92.62 149 THR A CA 1
ATOM 1032 C C . THR A 1 149 ? -0.123 -4.596 -10.230 1.00 92.62 149 THR A C 1
ATOM 1034 O O . THR A 1 149 ? -1.276 -4.369 -9.860 1.00 92.62 149 THR A O 1
ATOM 1037 N N . ILE A 1 150 ? 0.941 -4.226 -9.524 1.00 93.56 150 ILE A N 1
ATOM 1038 C CA . ILE A 1 150 ? 0.905 -3.408 -8.306 1.00 93.56 150 ILE A CA 1
ATOM 1039 C C . ILE A 1 150 ? 1.898 -2.267 -8.499 1.00 93.56 150 ILE A C 1
ATOM 1041 O O . ILE A 1 150 ? 3.006 -2.480 -8.988 1.00 93.56 150 ILE A O 1
ATOM 1045 N N . ARG A 1 151 ? 1.511 -1.048 -8.135 1.00 91.38 151 ARG A N 1
ATOM 1046 C CA . ARG A 1 151 ? 2.368 0.131 -8.252 1.00 91.38 151 ARG A CA 1
ATOM 1047 C C . ARG A 1 151 ? 3.192 0.318 -6.988 1.00 91.38 151 ARG A C 1
ATOM 1049 O O . ARG A 1 151 ? 2.664 0.230 -5.887 1.00 91.38 151 ARG A O 1
ATOM 1056 N N . TYR A 1 152 ? 4.474 0.602 -7.143 1.00 88.56 152 TYR A N 1
ATOM 1057 C CA . TYR A 1 152 ? 5.406 0.849 -6.046 1.00 88.56 152 TYR A CA 1
ATOM 1058 C C . TYR A 1 152 ? 6.005 2.234 -6.177 1.00 88.56 152 TYR A C 1
ATOM 1060 O O . TYR A 1 152 ? 6.166 2.732 -7.289 1.00 88.56 152 TYR A O 1
ATOM 1068 N N . ALA A 1 153 ? 6.355 2.838 -5.045 1.00 83.19 153 ALA A N 1
ATOM 1069 C CA . ALA A 1 153 ? 7.333 3.912 -5.042 1.00 83.19 153 ALA A CA 1
ATOM 1070 C C . ALA A 1 153 ? 8.735 3.307 -5.208 1.00 83.19 153 ALA A C 1
ATOM 1072 O O . ALA A 1 153 ? 9.016 2.201 -4.738 1.00 83.19 153 ALA A O 1
ATOM 1073 N N . GLU A 1 154 ? 9.599 4.019 -5.911 1.00 79.00 154 GLU A N 1
ATOM 1074 C CA . GLU A 1 154 ? 10.975 3.620 -6.160 1.00 79.00 154 GLU A CA 1
ATOM 1075 C C . GLU A 1 154 ? 11.817 3.791 -4.887 1.00 79.00 154 GLU A C 1
ATOM 1077 O O . GLU A 1 154 ? 11.717 4.800 -4.188 1.00 79.00 154 GLU A O 1
ATOM 1082 N N . THR A 1 155 ? 12.603 2.760 -4.574 1.00 77.00 155 THR A N 1
ATOM 1083 C CA . THR A 1 155 ? 13.377 2.625 -3.338 1.00 77.00 155 THR A CA 1
ATOM 1084 C C . THR A 1 155 ? 14.324 3.801 -3.049 1.00 77.00 155 THR A C 1
ATOM 1086 O O . THR A 1 155 ? 14.355 4.256 -1.904 1.00 77.00 155 THR A O 1
ATOM 1089 N N . ASP A 1 156 ? 15.032 4.354 -4.033 1.00 67.94 156 ASP A N 1
ATOM 1090 C CA . ASP A 1 156 ? 15.920 5.515 -3.844 1.00 67.94 156 ASP A CA 1
ATOM 1091 C C . ASP A 1 156 ? 15.155 6.801 -3.488 1.00 67.94 156 ASP A C 1
ATOM 1093 O O . ASP A 1 156 ? 15.711 7.711 -2.871 1.00 67.94 156 ASP A O 1
ATOM 1097 N N . ALA A 1 157 ? 13.869 6.882 -3.829 1.00 65.12 157 ALA A N 1
ATOM 1098 C CA . ALA A 1 157 ? 13.007 8.003 -3.474 1.00 65.12 157 ALA A CA 1
ATOM 1099 C C . ALA A 1 157 ? 12.293 7.839 -2.119 1.00 65.12 157 ALA A C 1
ATOM 1101 O O . ALA A 1 157 ? 11.627 8.770 -1.674 1.00 65.12 157 ALA A O 1
ATOM 1102 N N . CYS A 1 158 ? 12.386 6.681 -1.462 1.00 69.56 158 CYS A N 1
ATOM 1103 C CA . CYS A 1 158 ? 11.385 6.243 -0.485 1.00 69.56 158 CYS A CA 1
ATOM 1104 C C . CYS A 1 158 ? 11.416 6.796 0.942 1.00 69.56 158 CYS A C 1
ATOM 1106 O O . CYS A 1 158 ? 10.510 6.511 1.730 1.00 69.56 158 CYS A O 1
ATOM 1108 N N . ASP A 1 159 ? 12.399 7.625 1.254 1.00 63.50 159 ASP A N 1
ATOM 1109 C CA . ASP A 1 159 ? 12.375 8.568 2.374 1.00 63.50 159 ASP A CA 1
ATOM 1110 C C . ASP A 1 159 ? 13.126 9.836 1.926 1.00 63.50 159 ASP A C 1
ATOM 1112 O O . ASP A 1 159 ? 13.763 9.818 0.875 1.00 63.50 159 ASP A O 1
ATOM 1116 N N . GLY A 1 160 ? 13.041 10.939 2.678 1.00 52.22 160 GLY A N 1
ATOM 1117 C CA . GLY A 1 160 ? 13.489 12.301 2.336 1.00 52.22 160 GLY A CA 1
ATOM 1118 C C . GLY A 1 160 ? 14.971 12.508 1.972 1.00 52.22 160 GLY A C 1
ATOM 1119 O O . GLY A 1 160 ? 15.444 13.644 1.964 1.00 52.22 160 GLY A O 1
ATOM 1120 N N . ALA A 1 161 ? 15.717 11.446 1.675 1.00 50.12 161 ALA A N 1
ATOM 1121 C CA . ALA A 1 161 ? 17.006 11.509 1.016 1.00 50.12 161 ALA A CA 1
ATOM 1122 C C . ALA A 1 161 ? 16.839 12.016 -0.423 1.00 50.12 161 ALA A C 1
ATOM 1124 O O . ALA A 1 161 ? 16.012 11.530 -1.196 1.00 50.12 161 ALA A O 1
ATOM 1125 N N . THR A 1 162 ? 17.645 13.002 -0.805 1.00 48.06 162 THR A N 1
ATOM 1126 C CA . THR A 1 162 ? 17.827 13.333 -2.216 1.00 48.06 162 THR A CA 1
ATOM 1127 C C . THR A 1 162 ? 18.423 12.105 -2.891 1.00 48.06 162 THR A C 1
ATOM 1129 O O . THR A 1 162 ? 19.511 11.689 -2.494 1.00 48.06 162 THR A O 1
ATOM 1132 N N . ALA A 1 163 ? 17.758 11.546 -3.903 1.00 48.06 163 ALA A N 1
ATOM 1133 C CA . ALA A 1 163 ? 18.415 10.630 -4.829 1.00 48.06 163 ALA A CA 1
ATOM 1134 C C . ALA A 1 163 ? 19.613 11.391 -5.433 1.00 48.06 163 ALA A C 1
ATOM 1136 O O . ALA A 1 163 ? 19.436 12.318 -6.225 1.00 48.06 163 ALA A O 1
ATOM 1137 N N . THR A 1 164 ? 20.821 11.130 -4.921 1.00 42.25 164 THR A N 1
ATOM 1138 C CA . THR A 1 164 ? 22.039 11.896 -5.253 1.00 42.25 164 THR A CA 1
ATOM 1139 C C . THR A 1 164 ? 22.535 11.620 -6.662 1.00 42.25 164 THR A C 1
ATOM 1141 O O . THR A 1 164 ? 23.250 12.445 -7.221 1.00 42.25 164 THR A O 1
ATOM 1144 N N . ASP A 1 165 ? 22.099 10.506 -7.236 1.00 42.25 165 ASP A N 1
ATOM 1145 C CA . ASP A 1 165 ? 22.015 10.321 -8.671 1.00 42.25 165 ASP A CA 1
ATOM 1146 C C . ASP A 1 165 ? 20.527 10.428 -9.017 1.00 42.25 165 ASP A C 1
ATOM 1148 O O . ASP A 1 165 ? 19.732 9.743 -8.366 1.00 42.25 165 ASP A O 1
ATOM 1152 N N . PRO A 1 166 ? 20.098 11.275 -9.977 1.00 43.94 166 PRO A N 1
ATOM 1153 C CA . PRO A 1 166 ? 18.757 11.134 -10.516 1.00 43.94 166 PRO A CA 1
ATOM 1154 C C . PRO A 1 166 ? 18.661 9.688 -10.956 1.00 43.94 166 PRO A C 1
ATOM 1156 O O . PRO A 1 166 ? 19.406 9.291 -11.854 1.00 43.94 166 PRO A O 1
ATOM 1159 N N . VAL A 1 167 ? 17.827 8.899 -10.275 1.00 46.03 167 VAL A N 1
ATOM 1160 C CA . VAL A 1 167 ? 17.682 7.490 -10.607 1.00 46.03 167 VAL A CA 1
ATOM 1161 C C . VAL A 1 167 ? 17.430 7.480 -12.094 1.00 46.03 167 VAL A C 1
ATOM 1163 O O . VAL A 1 167 ? 16.471 8.097 -12.580 1.00 46.03 167 VAL A O 1
ATOM 1166 N N . ASP A 1 168 ? 18.334 6.842 -12.823 1.00 46.91 168 ASP A N 1
ATOM 1167 C CA . ASP A 1 168 ? 18.125 6.547 -14.220 1.00 46.91 168 ASP A CA 1
ATOM 1168 C C . ASP A 1 168 ? 17.078 5.426 -14.228 1.00 46.91 168 ASP A C 1
ATOM 1170 O O . ASP A 1 168 ? 17.337 4.279 -14.588 1.00 46.91 168 ASP A O 1
ATOM 1174 N N . MET A 1 169 ? 15.854 5.759 -13.785 1.00 50.50 169 MET A N 1
ATOM 1175 C CA . MET A 1 169 ? 14.661 4.936 -13.942 1.00 50.50 169 MET A CA 1
ATOM 1176 C C . MET A 1 169 ? 14.542 4.559 -15.425 1.00 50.50 169 MET A C 1
ATOM 1178 O O . MET A 1 169 ? 14.002 3.512 -15.777 1.00 50.50 169 MET A O 1
ATOM 1182 N N . ALA A 1 170 ? 15.118 5.384 -16.306 1.00 39.69 170 ALA A N 1
ATOM 1183 C CA . ALA A 1 170 ? 15.207 5.129 -17.722 1.00 39.69 170 ALA A CA 1
ATOM 1184 C C . ALA A 1 170 ? 16.039 3.907 -18.134 1.00 39.69 170 ALA A C 1
ATOM 1186 O O . ALA A 1 170 ? 15.672 3.244 -19.104 1.00 39.69 170 ALA A O 1
ATOM 1187 N N . ALA A 1 171 ? 17.106 3.557 -17.414 1.00 43.91 171 ALA A N 1
ATOM 1188 C CA . ALA A 1 171 ? 18.017 2.502 -17.858 1.00 43.91 171 ALA A CA 1
ATOM 1189 C C . ALA A 1 171 ? 17.556 1.085 -17.477 1.00 43.91 171 ALA A C 1
ATOM 1191 O O . ALA A 1 171 ? 17.820 0.144 -18.225 1.00 43.91 171 ALA A O 1
ATOM 1192 N N . THR A 1 172 ? 16.849 0.917 -16.353 1.00 48.19 172 THR A N 1
ATOM 1193 C CA . THR A 1 172 ? 16.630 -0.427 -15.777 1.00 48.19 172 THR A CA 1
ATOM 1194 C C . THR A 1 172 ? 15.219 -0.992 -15.988 1.00 48.19 172 THR A C 1
ATOM 1196 O O . THR A 1 172 ? 15.025 -2.196 -15.853 1.00 48.19 172 THR A O 1
ATOM 1199 N N . ALA A 1 173 ? 14.250 -0.168 -16.407 1.00 51.12 173 ALA A N 1
ATOM 1200 C CA . ALA A 1 173 ? 12.873 -0.602 -16.696 1.00 51.12 173 ALA A CA 1
ATOM 1201 C C . ALA A 1 173 ? 12.210 0.108 -17.903 1.00 51.12 173 ALA A C 1
ATOM 1203 O O . ALA A 1 173 ? 11.013 -0.047 -18.138 1.00 51.12 173 ALA A O 1
ATOM 1204 N N . GLY A 1 174 ? 12.978 0.858 -18.707 1.00 51.44 174 GLY A N 1
ATOM 1205 C CA . GLY A 1 174 ? 12.487 1.486 -19.942 1.00 51.44 174 GLY A CA 1
ATOM 1206 C C . GLY A 1 174 ? 11.726 2.805 -19.756 1.00 51.44 174 GLY A C 1
ATOM 1207 O O . GLY A 1 174 ? 11.004 3.222 -20.663 1.00 51.44 174 GLY A O 1
ATOM 1208 N N . TYR A 1 175 ? 11.870 3.476 -18.609 1.00 55.78 175 TYR A N 1
ATOM 1209 C CA . TYR A 1 175 ? 11.258 4.789 -18.387 1.00 55.78 175 TYR A CA 1
ATOM 1210 C C . TYR A 1 175 ? 11.976 5.892 -19.191 1.00 55.78 175 TYR A C 1
ATOM 1212 O O . TYR A 1 175 ? 13.064 5.709 -19.721 1.00 55.78 175 TYR A O 1
ATOM 1220 N N . ALA A 1 176 ? 11.355 7.056 -19.372 1.00 47.06 176 ALA A N 1
ATOM 1221 C CA . ALA A 1 176 ? 11.881 8.071 -20.295 1.00 47.06 176 ALA A CA 1
ATOM 1222 C C . ALA A 1 176 ? 12.711 9.183 -19.620 1.00 47.06 176 ALA A C 1
ATOM 1224 O O . ALA A 1 176 ? 13.048 10.158 -20.294 1.00 47.06 176 ALA A O 1
ATOM 1225 N N . ALA A 1 177 ? 12.985 9.120 -18.310 1.00 50.88 177 ALA A N 1
ATOM 1226 C CA . ALA A 1 177 ? 13.451 10.294 -17.569 1.00 50.88 177 ALA A CA 1
ATOM 1227 C C . ALA A 1 177 ? 14.413 10.004 -16.409 1.00 50.88 177 ALA A C 1
ATOM 1229 O O . ALA A 1 177 ? 14.147 9.137 -15.583 1.00 50.88 177 ALA A O 1
ATOM 1230 N N . SER A 1 178 ? 15.442 10.847 -16.304 1.00 52.78 178 SER A N 1
ATOM 1231 C CA . SER A 1 178 ? 16.193 11.140 -15.082 1.00 52.78 178 SER A CA 1
ATOM 1232 C C . SER A 1 178 ? 15.436 12.215 -14.284 1.00 52.78 178 SER A C 1
ATOM 1234 O O . SER A 1 178 ? 15.195 13.305 -14.819 1.00 52.78 178 SER A O 1
ATOM 1236 N N . ILE A 1 179 ? 15.037 11.945 -13.036 1.00 54.50 179 ILE A N 1
ATOM 1237 C CA . ILE A 1 179 ? 14.393 12.947 -12.165 1.00 54.50 179 ILE A CA 1
ATOM 1238 C C . ILE A 1 179 ? 15.218 13.147 -10.889 1.00 54.50 179 ILE A C 1
ATOM 1240 O O . ILE A 1 179 ? 15.516 12.188 -10.189 1.00 54.50 179 ILE A O 1
ATOM 1244 N N . GLU A 1 180 ? 15.561 14.401 -10.583 1.00 55.44 180 GLU A N 1
ATOM 1245 C CA . GLU A 1 180 ? 16.260 14.805 -9.354 1.00 55.44 180 GLU A CA 1
ATOM 1246 C C . GLU A 1 180 ? 15.260 15.139 -8.222 1.00 55.44 180 GLU A C 1
ATOM 1248 O O . GLU A 1 180 ? 14.165 15.654 -8.479 1.00 55.44 180 GLU A O 1
ATOM 1253 N N . GLY A 1 181 ? 15.642 14.885 -6.963 1.00 59.59 181 GLY A N 1
ATOM 1254 C CA . GLY A 1 181 ? 14.901 15.305 -5.759 1.00 59.59 181 GLY A CA 1
ATOM 1255 C C . GLY A 1 181 ? 14.128 14.199 -5.025 1.00 59.59 181 GLY A C 1
ATOM 1256 O O . GLY A 1 181 ? 13.908 13.108 -5.550 1.00 59.59 181 GLY A O 1
ATOM 1257 N N . THR A 1 182 ? 13.693 14.515 -3.807 1.00 65.06 182 THR A N 1
ATOM 1258 C CA . THR A 1 182 ? 12.996 13.643 -2.841 1.00 65.06 182 THR A CA 1
ATOM 1259 C C . THR A 1 182 ? 11.533 13.363 -3.230 1.00 65.06 182 THR A C 1
ATOM 1261 O O . THR A 1 182 ? 10.969 14.034 -4.099 1.00 65.06 182 THR A O 1
ATOM 1264 N N . LEU A 1 183 ? 10.856 12.435 -2.533 1.00 64.94 183 LEU A N 1
ATOM 1265 C CA . LEU A 1 183 ? 9.388 12.287 -2.604 1.00 64.94 183 LEU A CA 1
ATOM 1266 C C . LEU A 1 183 ? 8.632 13.595 -2.308 1.00 64.94 183 LEU A C 1
ATOM 1268 O O . LEU A 1 183 ? 7.561 13.827 -2.871 1.00 64.94 183 LEU A O 1
ATOM 1272 N N . GLY A 1 184 ? 9.182 14.455 -1.445 1.00 65.00 184 GLY A N 1
ATOM 1273 C CA . GLY A 1 184 ? 8.600 15.756 -1.108 1.00 65.00 184 GLY A CA 1
ATOM 1274 C C . GLY A 1 184 ? 8.621 16.763 -2.263 1.00 65.00 184 GLY A C 1
ATOM 1275 O O . GLY A 1 184 ? 7.834 17.708 -2.256 1.00 65.00 184 GLY A O 1
ATOM 1276 N N . ASP A 1 185 ? 9.461 16.542 -3.277 1.00 67.75 185 ASP A N 1
ATOM 1277 C CA . ASP A 1 185 ? 9.610 17.440 -4.427 1.00 67.75 185 ASP A CA 1
ATOM 1278 C C . ASP A 1 185 ? 8.599 17.153 -5.553 1.00 67.75 185 ASP A C 1
ATOM 1280 O O . ASP A 1 185 ? 8.563 17.868 -6.560 1.00 67.75 185 ASP A O 1
ATOM 1284 N N . VAL A 1 186 ? 7.761 16.116 -5.409 1.00 72.44 186 VAL A N 1
ATOM 1285 C CA . VAL A 1 186 ? 6.729 15.773 -6.396 1.00 72.44 186 VAL A CA 1
ATOM 1286 C C . VAL A 1 186 ? 5.711 16.911 -6.508 1.00 72.44 186 VAL A C 1
ATOM 1288 O O . VAL A 1 186 ? 5.043 17.292 -5.550 1.00 72.44 186 VAL A O 1
ATOM 1291 N N . ASN A 1 187 ? 5.545 17.444 -7.722 1.00 71.38 187 ASN A N 1
ATOM 1292 C CA . ASN A 1 187 ? 4.753 18.655 -7.958 1.00 71.38 187 ASN A CA 1
ATOM 1293 C C . ASN A 1 187 ? 3.248 18.509 -7.672 1.00 71.38 187 ASN A C 1
ATOM 1295 O O . ASN A 1 187 ? 2.567 19.523 -7.519 1.00 71.38 187 ASN A O 1
ATOM 1299 N N . ILE A 1 188 ? 2.709 17.288 -7.718 1.00 73.81 188 ILE A N 1
ATOM 1300 C CA . ILE A 1 188 ? 1.294 17.007 -7.448 1.00 73.81 188 ILE A CA 1
ATOM 1301 C C . ILE A 1 188 ? 1.235 15.993 -6.303 1.00 73.81 188 ILE A C 1
ATOM 1303 O O . ILE A 1 188 ? 1.607 14.834 -6.511 1.00 73.81 188 ILE A O 1
ATOM 1307 N N . PRO A 1 189 ? 0.773 16.404 -5.109 1.00 67.25 189 PRO A N 1
ATOM 1308 C CA . PRO A 1 189 ? 0.502 15.474 -4.020 1.00 67.25 189 PRO A CA 1
ATOM 1309 C C . PRO A 1 189 ? -0.400 14.326 -4.501 1.00 67.25 189 PRO A C 1
ATOM 1311 O O . PRO A 1 189 ? -1.309 14.560 -5.293 1.00 67.25 189 PRO A O 1
ATOM 1314 N N . ASN A 1 190 ? -0.149 13.104 -4.028 1.00 71.50 190 ASN A N 1
ATOM 1315 C CA . ASN A 1 190 ? -0.811 11.844 -4.422 1.00 71.50 190 ASN A CA 1
ATOM 1316 C C . ASN A 1 190 ? -0.388 11.226 -5.763 1.00 71.50 190 ASN A C 1
ATOM 1318 O O . ASN A 1 190 ? -0.807 10.118 -6.052 1.00 71.50 190 ASN A O 1
ATOM 1322 N N . HIS A 1 191 ? 0.484 11.857 -6.553 1.00 78.00 191 HIS A N 1
ATOM 1323 C CA . HIS A 1 191 ? 1.018 11.224 -7.770 1.00 78.00 191 HIS A CA 1
ATOM 1324 C C . HIS A 1 191 ? 2.319 10.457 -7.508 1.00 78.00 191 HIS A C 1
ATOM 1326 O O . HIS A 1 191 ? 3.057 10.174 -8.441 1.00 78.00 191 HIS A O 1
ATOM 1332 N N . ILE A 1 192 ? 2.655 10.151 -6.252 1.00 78.06 192 ILE A N 1
ATOM 1333 C CA . ILE A 1 192 ? 3.957 9.564 -5.896 1.00 78.06 192 ILE A CA 1
ATOM 1334 C C . ILE A 1 192 ? 4.183 8.189 -6.537 1.00 78.06 192 ILE A C 1
ATOM 1336 O O . ILE A 1 192 ? 5.315 7.873 -6.883 1.00 78.06 192 ILE A O 1
ATOM 1340 N N . PHE A 1 193 ? 3.117 7.422 -6.764 1.00 83.38 193 PHE A N 1
ATOM 1341 C CA . PHE A 1 193 ? 3.164 6.102 -7.393 1.00 83.38 193 PHE A CA 1
ATOM 1342 C C . PHE A 1 193 ? 3.098 6.157 -8.922 1.00 83.38 193 PHE A C 1
ATOM 1344 O O . PHE A 1 193 ? 3.214 5.124 -9.584 1.00 83.38 193 PHE A O 1
ATOM 1351 N N . GLU A 1 194 ? 2.925 7.343 -9.504 1.00 81.31 194 GLU A N 1
ATOM 1352 C CA . GLU A 1 194 ? 2.900 7.527 -10.950 1.00 81.31 194 GLU A CA 1
ATOM 1353 C C . GLU A 1 194 ? 4.295 7.423 -11.554 1.00 81.31 194 GLU A C 1
ATOM 1355 O O . GLU A 1 194 ? 5.302 7.755 -10.921 1.00 81.31 194 GLU A O 1
ATOM 1360 N N . GLU A 1 195 ? 4.330 6.988 -12.809 1.00 77.50 195 GLU A N 1
ATOM 1361 C CA . GLU A 1 195 ? 5.573 6.902 -13.561 1.00 77.50 195 GLU A CA 1
ATOM 1362 C C . GLU A 1 195 ? 6.165 8.289 -13.840 1.00 77.50 195 GLU A C 1
ATOM 1364 O O . GLU A 1 195 ? 5.443 9.209 -14.260 1.00 77.50 195 GLU A O 1
ATOM 1369 N N . PRO A 1 196 ? 7.491 8.438 -13.664 1.00 72.50 196 PRO A N 1
ATOM 1370 C CA . PRO A 1 196 ? 8.192 9.676 -13.951 1.00 72.50 196 PRO A CA 1
ATOM 1371 C C . PRO A 1 196 ? 8.038 10.080 -15.419 1.00 72.50 196 PRO A C 1
ATOM 1373 O O . PRO A 1 196 ? 8.212 9.280 -16.341 1.00 72.50 196 PRO A O 1
ATOM 1376 N N . ARG A 1 197 ? 7.750 11.365 -15.660 1.00 69.62 197 ARG A N 1
ATOM 1377 C CA . ARG A 1 197 ? 7.680 11.938 -17.016 1.00 69.62 197 ARG A CA 1
ATOM 1378 C C . ARG A 1 197 ? 8.934 12.737 -17.346 1.00 69.62 197 ARG A C 1
ATOM 1380 O O . ARG A 1 197 ? 9.436 13.494 -16.525 1.00 69.62 197 ARG A O 1
ATOM 1387 N N . SER A 1 198 ? 9.384 12.647 -18.596 1.00 63.62 198 SER A N 1
ATOM 1388 C CA . SER A 1 198 ? 10.552 13.391 -19.071 1.00 63.62 198 SER A CA 1
ATOM 1389 C C . SER A 1 198 ? 10.266 14.880 -19.296 1.00 63.62 198 SER A C 1
ATOM 1391 O O . SER A 1 198 ? 9.199 15.275 -19.790 1.00 63.62 198 SER A O 1
ATOM 1393 N N . GLY A 1 199 ? 11.250 15.717 -18.947 1.00 57.84 199 GLY A N 1
ATOM 1394 C CA . GLY A 1 199 ? 11.276 17.158 -19.212 1.00 57.84 199 GLY A CA 1
ATOM 1395 C C . GLY A 1 199 ? 11.369 18.042 -17.961 1.00 57.84 199 GLY A C 1
ATOM 1396 O O . GLY A 1 199 ? 10.988 17.657 -16.859 1.00 57.84 199 GLY A O 1
ATOM 1397 N N . SER A 1 200 ? 11.857 19.271 -18.148 1.00 59.12 200 SER A N 1
ATOM 1398 C CA . SER A 1 200 ? 11.972 20.269 -17.074 1.00 59.12 200 SER A CA 1
ATOM 1399 C C . SER A 1 200 ? 10.598 20.640 -16.494 1.00 59.12 200 SER A C 1
ATOM 1401 O O . SER A 1 200 ? 9.631 20.821 -17.239 1.00 59.12 200 SER A O 1
ATOM 1403 N N . GLY A 1 201 ? 10.492 20.717 -15.162 1.00 58.75 201 GLY A N 1
ATOM 1404 C CA . GLY A 1 201 ? 9.243 21.039 -14.453 1.00 58.75 201 GLY A CA 1
ATOM 1405 C C . GLY A 1 201 ? 8.168 19.943 -14.498 1.00 58.75 201 GLY A C 1
ATOM 1406 O O . GLY A 1 201 ? 7.013 20.198 -14.153 1.00 58.75 201 GLY A O 1
ATOM 1407 N N . ARG A 1 202 ? 8.522 18.729 -14.939 1.00 63.59 202 ARG A N 1
ATOM 1408 C CA . ARG A 1 202 ? 7.631 17.559 -15.011 1.00 63.59 202 ARG A CA 1
ATOM 1409 C C . ARG A 1 202 ? 8.005 16.508 -13.972 1.00 63.59 202 ARG A C 1
ATOM 1411 O O . ARG A 1 202 ? 7.967 15.316 -14.255 1.00 63.59 202 ARG A O 1
ATOM 1418 N N . ASN A 1 203 ? 8.310 16.962 -12.759 1.00 63.66 203 ASN A N 1
ATOM 1419 C CA . ASN A 1 203 ? 8.576 16.110 -11.610 1.00 63.66 203 ASN A CA 1
ATOM 1420 C C . ASN A 1 203 ? 7.245 15.493 -11.095 1.00 63.66 203 ASN A C 1
ATOM 1422 O O . ASN A 1 203 ? 6.655 15.905 -10.092 1.00 63.66 203 ASN A O 1
ATOM 1426 N N . ARG A 1 204 ? 6.703 14.566 -11.897 1.00 70.56 204 ARG A N 1
ATOM 1427 C CA . ARG A 1 204 ? 5.458 13.821 -11.676 1.00 70.56 204 ARG A CA 1
ATOM 1428 C C . ARG A 1 204 ? 5.834 12.426 -11.188 1.00 70.56 204 ARG A C 1
ATOM 1430 O O . ARG A 1 204 ? 6.364 11.662 -11.977 1.00 70.56 204 ARG A O 1
ATOM 1437 N N . GLY A 1 205 ? 5.552 12.130 -9.927 1.00 74.19 205 GLY A N 1
ATOM 1438 C CA . GLY A 1 205 ? 5.717 10.798 -9.358 1.00 74.19 205 GLY A CA 1
ATOM 1439 C C . GLY A 1 205 ? 7.142 10.272 -9.241 1.00 74.19 205 GLY A C 1
ATOM 1440 O O . GLY A 1 205 ? 8.117 10.877 -9.687 1.00 74.19 205 GLY A O 1
ATOM 1441 N N . ARG A 1 206 ? 7.241 9.155 -8.531 1.00 76.62 206 ARG A N 1
ATOM 1442 C CA . ARG A 1 206 ? 8.454 8.395 -8.207 1.00 76.62 206 ARG A CA 1
ATOM 1443 C C . ARG A 1 206 ? 8.148 6.901 -8.251 1.00 76.62 206 ARG A C 1
ATOM 1445 O O . ARG A 1 206 ? 8.775 6.130 -7.538 1.00 76.62 206 ARG A O 1
ATOM 1452 N N . GLY A 1 207 ? 7.128 6.499 -9.001 1.00 80.81 207 GLY A N 1
ATOM 1453 C CA . GLY A 1 207 ? 6.623 5.144 -8.946 1.00 80.81 207 GLY A CA 1
ATOM 1454 C C . GLY A 1 207 ? 6.754 4.394 -10.251 1.00 80.81 207 GLY A C 1
ATOM 1455 O O . GLY A 1 207 ? 7.136 4.932 -11.287 1.00 80.81 207 GLY A O 1
ATOM 1456 N N . PHE A 1 208 ? 6.426 3.118 -10.180 1.00 82.69 208 PHE A N 1
ATOM 1457 C CA . PHE A 1 208 ? 6.429 2.210 -11.310 1.00 82.69 208 PHE A CA 1
ATOM 1458 C C . PHE A 1 208 ? 5.401 1.104 -11.090 1.00 82.69 208 PHE A C 1
ATOM 1460 O O . PHE A 1 208 ? 5.100 0.747 -9.950 1.00 82.69 208 PHE A O 1
ATOM 1467 N N . ALA A 1 209 ? 4.861 0.554 -12.175 1.00 88.56 209 ALA A N 1
ATOM 1468 C CA . ALA A 1 209 ? 4.069 -0.667 -12.114 1.00 88.56 209 ALA A CA 1
ATOM 1469 C C . ALA A 1 209 ? 4.996 -1.888 -12.094 1.00 88.56 209 ALA A C 1
ATOM 1471 O O . ALA A 1 209 ? 5.807 -2.072 -13.000 1.00 88.56 209 ALA A O 1
ATOM 1472 N N . ALA A 1 210 ? 4.853 -2.730 -11.076 1.00 90.69 210 ALA A N 1
ATOM 1473 C CA . ALA A 1 210 ? 5.478 -4.039 -11.007 1.00 90.69 210 ALA A CA 1
ATOM 1474 C C . ALA A 1 210 ? 4.482 -5.116 -11.443 1.00 90.69 210 ALA A C 1
ATOM 1476 O O . ALA A 1 210 ? 3.305 -5.064 -11.078 1.00 90.69 210 ALA A O 1
ATOM 1477 N N . THR A 1 211 ? 4.955 -6.104 -12.199 1.00 92.00 211 THR A N 1
ATOM 1478 C CA . THR A 1 211 ? 4.148 -7.276 -12.563 1.00 92.00 211 THR A CA 1
ATOM 1479 C C . THR A 1 211 ? 3.982 -8.178 -11.342 1.00 92.00 211 THR A C 1
ATOM 1481 O O . THR A 1 211 ? 4.936 -8.407 -10.596 1.00 92.00 211 THR A O 1
ATOM 1484 N N . VAL A 1 212 ? 2.768 -8.686 -11.126 1.00 92.19 212 VAL A N 1
ATOM 1485 C CA . VAL A 1 212 ? 2.480 -9.626 -10.039 1.00 92.19 212 VAL A CA 1
ATOM 1486 C C . VAL A 1 212 ? 3.173 -10.960 -10.326 1.00 92.19 212 VAL A C 1
ATOM 1488 O O . VAL A 1 212 ? 2.848 -11.641 -11.297 1.00 92.19 212 VAL A O 1
ATOM 1491 N N . GLY A 1 213 ? 4.162 -11.294 -9.493 1.00 88.94 213 GLY A N 1
ATOM 1492 C CA . GLY A 1 213 ? 4.905 -12.559 -9.525 1.00 88.94 213 GLY A CA 1
ATOM 1493 C C . GLY A 1 213 ? 4.337 -13.602 -8.555 1.00 88.94 213 GLY A C 1
ATOM 1494 O O . GLY A 1 213 ? 3.156 -13.578 -8.227 1.00 88.94 213 GLY A O 1
ATOM 1495 N N . SER A 1 214 ? 5.179 -14.516 -8.059 1.00 91.31 214 SER A N 1
ATOM 1496 C CA . SER A 1 214 ? 4.782 -15.492 -7.025 1.00 91.31 214 SER A CA 1
ATOM 1497 C C . SER A 1 214 ? 4.745 -14.885 -5.623 1.00 91.31 214 SER A C 1
ATOM 1499 O O . SER A 1 214 ? 3.848 -15.167 -4.833 1.00 91.31 214 SER A O 1
ATOM 1501 N N . THR A 1 215 ? 5.734 -14.048 -5.311 1.00 95.06 215 THR A N 1
ATOM 1502 C CA . THR A 1 215 ? 5.806 -13.299 -4.060 1.00 95.06 215 THR A CA 1
ATOM 1503 C C . THR A 1 215 ? 6.144 -11.849 -4.339 1.00 95.06 215 THR A C 1
ATOM 1505 O O . THR A 1 215 ? 6.857 -11.548 -5.299 1.00 95.06 215 THR A O 1
ATOM 1508 N N . MET A 1 216 ? 5.638 -10.949 -3.503 1.00 94.94 216 MET A N 1
ATOM 1509 C CA . MET A 1 216 ? 5.928 -9.524 -3.614 1.00 94.94 216 MET A CA 1
ATOM 1510 C C . MET A 1 216 ? 6.162 -8.891 -2.240 1.00 94.94 216 MET A C 1
ATOM 1512 O O . MET A 1 216 ? 5.530 -9.304 -1.260 1.00 94.94 216 MET A O 1
ATOM 1516 N N . PRO A 1 217 ? 7.023 -7.860 -2.150 1.00 94.94 217 PRO A N 1
ATOM 1517 C CA . PRO A 1 217 ? 7.182 -7.087 -0.930 1.00 94.94 217 PRO A CA 1
ATOM 1518 C C . PRO A 1 217 ? 5.912 -6.262 -0.694 1.00 94.94 217 PRO A C 1
ATOM 1520 O O . PRO A 1 217 ? 5.596 -5.363 -1.471 1.00 94.94 217 PRO A O 1
ATOM 1523 N N . LEU A 1 218 ? 5.162 -6.568 0.361 1.00 94.69 218 LEU A N 1
ATOM 1524 C CA . LEU A 1 218 ? 3.911 -5.889 0.695 1.00 94.69 218 LEU A CA 1
ATOM 1525 C C . LEU A 1 218 ? 3.842 -5.564 2.186 1.00 94.69 218 LEU A C 1
ATOM 1527 O O . LEU A 1 218 ? 4.409 -6.259 3.032 1.00 94.69 218 LEU A O 1
ATOM 1531 N N . MET A 1 219 ? 3.111 -4.496 2.505 1.00 93.44 219 MET A N 1
ATOM 1532 C CA . MET A 1 219 ? 2.833 -4.101 3.882 1.00 93.44 219 MET A CA 1
ATOM 1533 C C . MET A 1 219 ? 1.718 -4.976 4.450 1.00 93.44 219 MET A C 1
ATOM 1535 O O . MET A 1 219 ? 0.548 -4.826 4.095 1.00 93.44 219 MET A O 1
ATOM 1539 N N . VAL A 1 220 ? 2.083 -5.887 5.346 1.00 94.25 220 VAL A N 1
ATOM 1540 C CA . VAL A 1 220 ? 1.172 -6.816 6.016 1.00 94.25 220 VAL A CA 1
ATOM 1541 C C . VAL A 1 220 ? 0.696 -6.205 7.321 1.00 94.25 220 VAL A C 1
ATOM 1543 O O . VAL A 1 220 ? 1.494 -5.795 8.158 1.00 94.25 220 VAL A O 1
ATOM 1546 N N . TRP A 1 221 ? -0.614 -6.150 7.524 1.00 94.06 221 TRP A N 1
ATOM 1547 C CA . TRP A 1 221 ? -1.207 -5.717 8.782 1.00 94.06 221 TRP A CA 1
ATOM 1548 C C . TRP A 1 221 ? -0.721 -6.597 9.936 1.00 94.06 221 TRP A C 1
ATOM 1550 O O . TRP A 1 221 ? -0.783 -7.830 9.884 1.00 94.06 221 TRP A O 1
ATOM 1560 N N . ASN A 1 222 ? -0.260 -5.965 11.013 1.00 92.75 222 ASN A N 1
ATOM 1561 C CA . ASN A 1 222 ? 0.222 -6.693 12.171 1.00 92.75 222 ASN A CA 1
ATOM 1562 C C . ASN A 1 222 ? -0.947 -7.402 12.868 1.00 92.75 222 ASN A C 1
ATOM 1564 O O . ASN A 1 222 ? -1.754 -6.778 13.563 1.00 92.75 222 ASN A O 1
ATOM 1568 N N . ARG A 1 223 ? -0.993 -8.732 12.735 1.00 91.25 223 ARG A N 1
ATOM 1569 C CA . ARG A 1 223 ? -2.060 -9.592 13.273 1.00 91.25 223 ARG A CA 1
ATOM 1570 C C . ARG A 1 223 ? -2.222 -9.532 14.799 1.00 91.25 223 ARG A C 1
ATOM 1572 O O . ARG A 1 223 ? -3.293 -9.844 15.324 1.00 91.25 223 ARG A O 1
ATOM 1579 N N . GLY A 1 224 ? -1.184 -9.112 15.523 1.00 88.69 224 GLY A N 1
ATOM 1580 C CA . GLY A 1 224 ? -1.133 -9.132 16.982 1.00 88.69 224 GLY A CA 1
ATOM 1581 C C . GLY A 1 224 ? -1.172 -10.546 17.574 1.00 88.69 224 GLY A C 1
ATOM 1582 O O . GLY A 1 224 ? -1.211 -11.559 16.874 1.00 88.69 224 GLY A O 1
ATOM 1583 N N . THR A 1 225 ? -1.173 -10.635 18.901 1.00 91.25 225 THR A N 1
ATOM 1584 C CA . THR A 1 225 ? -1.225 -11.925 19.598 1.00 91.25 225 THR A CA 1
ATOM 1585 C C . THR A 1 225 ? -2.539 -12.648 19.298 1.00 91.25 225 THR A C 1
ATOM 1587 O O . THR A 1 225 ? -3.619 -12.102 19.524 1.00 91.25 225 THR A O 1
ATOM 1590 N N . GLY A 1 226 ? -2.450 -13.875 18.776 1.00 88.81 226 GLY A N 1
ATOM 1591 C CA . GLY A 1 226 ? -3.619 -14.707 18.468 1.00 88.81 226 GLY A CA 1
ATOM 1592 C C . GLY A 1 226 ? -4.528 -14.163 17.357 1.00 88.81 226 GLY A C 1
ATOM 1593 O O . GLY A 1 226 ? -5.692 -14.542 17.309 1.00 88.81 226 GLY A O 1
ATOM 1594 N N . GLY A 1 227 ? -4.039 -13.255 16.500 1.00 89.19 227 GLY A N 1
ATOM 1595 C CA . GLY A 1 227 ? -4.832 -12.687 15.401 1.00 89.19 227 GLY A CA 1
ATOM 1596 C C . GLY A 1 227 ? -5.843 -11.621 15.831 1.00 89.19 227 GLY A C 1
ATOM 1597 O O . GLY A 1 227 ? -6.718 -11.243 15.054 1.00 89.19 227 GLY A O 1
ATOM 1598 N N . TYR A 1 228 ? -5.736 -11.118 17.065 1.00 93.00 228 TYR A N 1
ATOM 1599 C CA . TYR A 1 228 ? -6.657 -10.134 17.634 1.00 93.00 228 TYR A CA 1
ATOM 1600 C C . TYR A 1 228 ? -6.859 -8.895 16.748 1.00 93.00 228 TYR A C 1
ATOM 1602 O O . TYR A 1 228 ? -7.979 -8.398 16.622 1.00 93.00 228 TYR A O 1
ATOM 1610 N N . ASN A 1 229 ? -5.798 -8.398 16.108 1.00 91.31 229 ASN A N 1
ATOM 1611 C CA . ASN A 1 229 ? -5.903 -7.217 15.254 1.00 91.31 229 ASN A CA 1
ATOM 1612 C C . ASN A 1 229 ? -6.570 -7.522 13.908 1.00 91.31 229 ASN A C 1
ATOM 1614 O O . ASN A 1 229 ? -7.176 -6.615 13.347 1.00 91.31 229 ASN A O 1
ATOM 1618 N N . ASN A 1 230 ? -6.490 -8.754 13.398 1.00 93.38 230 ASN A N 1
ATOM 1619 C CA . ASN A 1 230 ? -7.217 -9.152 12.188 1.00 93.38 230 ASN A CA 1
ATOM 1620 C C . ASN A 1 230 ? -8.721 -9.205 12.457 1.00 93.38 230 ASN A C 1
ATOM 1622 O O . ASN A 1 230 ? -9.511 -8.634 11.710 1.00 93.38 230 ASN A O 1
ATOM 1626 N N . VAL A 1 231 ? -9.107 -9.823 13.578 1.00 92.31 231 VAL A N 1
ATOM 1627 C CA . VAL A 1 231 ? -10.518 -9.952 13.974 1.00 92.31 231 VAL A CA 1
ATOM 1628 C C . VAL A 1 231 ? -11.176 -8.579 14.127 1.00 92.31 231 VAL A C 1
ATOM 1630 O O . VAL A 1 231 ? -12.326 -8.394 13.739 1.00 92.31 231 VAL A O 1
ATOM 1633 N N . LYS A 1 232 ? -10.436 -7.579 14.622 1.00 88.06 232 LYS A N 1
ATOM 1634 C CA . LYS A 1 232 ? -10.923 -6.194 14.733 1.00 88.06 232 LYS A CA 1
ATOM 1635 C C . LYS A 1 232 ? -11.320 -5.553 13.410 1.00 88.06 232 LYS A C 1
ATOM 1637 O O . LYS A 1 232 ? -12.211 -4.711 13.406 1.00 88.06 232 LYS A O 1
ATOM 1642 N N . VAL A 1 233 ? -10.638 -5.907 12.328 1.00 86.06 233 VAL A N 1
ATOM 1643 C CA . VAL A 1 233 ? -10.890 -5.352 10.992 1.00 86.06 233 VAL A CA 1
ATOM 1644 C C . VAL A 1 233 ? -11.752 -6.287 10.138 1.00 86.06 233 VAL A C 1
ATOM 1646 O O . VAL A 1 233 ? -11.920 -6.048 8.950 1.00 86.06 233 VAL A O 1
ATOM 1649 N N . GLY A 1 234 ? -12.331 -7.328 10.749 1.00 84.94 234 GLY A N 1
ATOM 1650 C CA . GLY A 1 234 ? -13.253 -8.256 10.093 1.00 84.94 234 GLY A CA 1
AT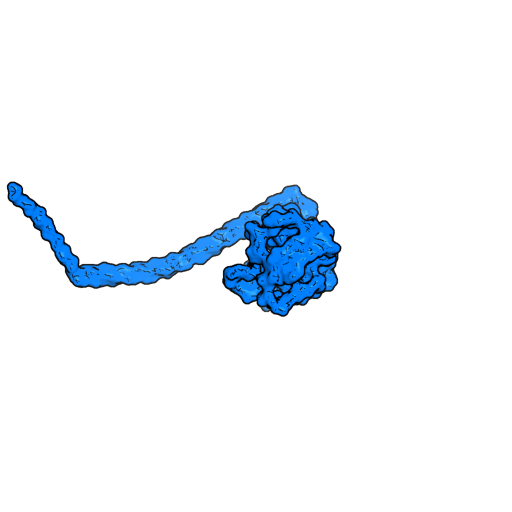OM 1651 C C . GLY A 1 234 ? -12.593 -9.439 9.382 1.00 84.94 234 GLY A C 1
ATOM 1652 O O . GLY A 1 234 ? -13.300 -10.193 8.720 1.00 84.94 234 GLY A O 1
ATOM 1653 N N . GLY A 1 235 ? -11.277 -9.627 9.522 1.00 89.38 235 GLY A N 1
ATOM 1654 C CA . GLY A 1 235 ? -10.568 -10.809 9.021 1.00 89.38 235 GLY A CA 1
ATOM 1655 C C . GLY A 1 235 ? -10.570 -11.972 10.017 1.00 89.38 235 GLY A C 1
ATOM 1656 O O . GLY A 1 235 ? -10.885 -11.811 11.200 1.00 89.38 235 GLY A O 1
ATOM 1657 N N . GLN A 1 236 ? -10.168 -13.158 9.568 1.00 94.06 236 GLN A N 1
ATOM 1658 C CA . GLN A 1 236 ? -9.901 -14.296 10.443 1.00 94.06 236 GLN 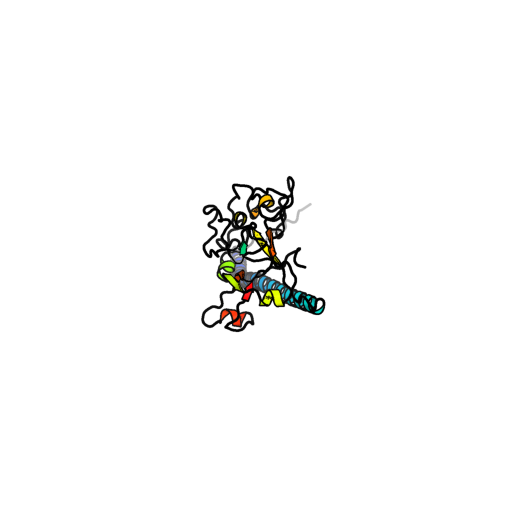A CA 1
ATOM 1659 C C . GLN A 1 236 ? -8.547 -14.139 11.150 1.00 94.06 236 GLN A C 1
ATOM 1661 O O . GLN A 1 236 ? -7.631 -13.453 10.689 1.00 94.06 236 GLN A O 1
ATOM 1666 N N . ALA A 1 237 ? -8.390 -14.816 12.289 1.00 92.88 237 ALA A N 1
ATOM 1667 C CA . ALA A 1 237 ? -7.183 -14.725 13.113 1.00 92.88 237 ALA A CA 1
ATOM 1668 C C . ALA A 1 237 ? -5.893 -15.142 12.375 1.00 92.88 237 ALA A C 1
ATOM 1670 O O . ALA A 1 237 ? -4.803 -14.693 12.731 1.00 92.88 237 ALA A O 1
ATOM 1671 N N . THR A 1 238 ? -6.016 -16.000 11.362 1.00 92.81 238 THR A N 1
ATOM 1672 C CA . THR A 1 238 ? -4.904 -16.537 10.567 1.00 92.81 238 THR A CA 1
ATOM 1673 C C . THR A 1 238 ? -4.681 -15.817 9.243 1.00 92.81 238 THR A C 1
ATOM 1675 O O . THR A 1 238 ? -3.684 -16.109 8.586 1.00 92.81 238 THR A O 1
ATOM 1678 N N . ASP A 1 239 ? -5.563 -14.894 8.857 1.00 92.75 239 ASP A N 1
ATOM 1679 C CA . ASP A 1 239 ? -5.485 -14.234 7.554 1.00 92.75 239 ASP A CA 1
ATOM 1680 C C . ASP A 1 239 ? -4.227 -13.368 7.424 1.00 92.75 239 ASP A C 1
ATOM 1682 O O . ASP A 1 239 ? -3.745 -12.755 8.383 1.00 92.75 239 ASP A O 1
ATOM 1686 N N . VAL A 1 240 ? -3.710 -13.286 6.201 1.00 92.81 240 VAL A N 1
ATOM 1687 C CA . VAL A 1 240 ? -2.687 -12.311 5.828 1.00 92.81 240 VAL A CA 1
ATOM 1688 C C . VAL A 1 240 ? -3.408 -11.139 5.181 1.00 92.81 240 VAL A C 1
ATOM 1690 O O . VAL A 1 240 ? -3.895 -11.244 4.061 1.00 92.81 240 VAL A O 1
ATOM 1693 N N . LEU A 1 241 ? -3.514 -10.028 5.908 1.00 93.31 241 LEU A N 1
ATOM 1694 C CA . LEU A 1 241 ? -4.150 -8.814 5.402 1.00 93.31 241 LEU A CA 1
ATOM 1695 C C . LEU A 1 241 ? -3.064 -7.874 4.880 1.00 93.31 241 LEU A C 1
ATOM 1697 O O . LEU A 1 241 ? -2.159 -7.510 5.630 1.00 93.31 241 LEU A O 1
ATOM 1701 N N . VAL A 1 242 ? -3.152 -7.481 3.612 1.00 93.50 242 VAL A N 1
ATOM 1702 C CA . VAL A 1 242 ? -2.211 -6.549 2.974 1.00 93.50 242 VAL A CA 1
ATOM 1703 C C . VAL A 1 242 ? -2.840 -5.167 2.825 1.00 93.50 242 VAL A C 1
ATOM 1705 O O . VAL A 1 242 ? -4.022 -5.041 2.511 1.00 93.50 242 VAL A O 1
ATOM 1708 N N . GLY A 1 243 ? -2.059 -4.122 3.088 1.00 90.50 243 GLY A N 1
ATOM 1709 C CA . GLY A 1 243 ? -2.470 -2.734 2.893 1.00 90.50 243 GLY A CA 1
ATOM 1710 C C . GLY A 1 243 ? -2.103 -2.245 1.496 1.00 90.50 243 GLY A C 1
ATOM 1711 O O . GLY A 1 243 ? -0.918 -2.183 1.169 1.00 90.50 243 GLY A O 1
ATOM 1712 N N . LEU A 1 244 ? -3.111 -1.867 0.710 1.00 90.69 244 LEU A N 1
ATOM 1713 C CA . LEU A 1 244 ? -2.958 -1.289 -0.625 1.00 90.69 244 LEU A CA 1
ATOM 1714 C C . LEU A 1 244 ? -3.756 0.018 -0.731 1.00 90.69 244 LEU A C 1
ATOM 1716 O O . LEU A 1 244 ? -4.842 0.144 -0.160 1.00 90.69 244 LEU A O 1
ATOM 1720 N N . GLY A 1 245 ? -3.199 0.989 -1.444 1.00 88.06 245 GLY A N 1
ATOM 1721 C CA . GLY A 1 245 ? -3.840 2.241 -1.823 1.00 88.06 245 GLY A CA 1
ATOM 1722 C C . GLY A 1 245 ? -4.583 2.126 -3.152 1.00 88.06 245 GLY A C 1
ATOM 1723 O O . GLY A 1 245 ? -4.340 1.219 -3.950 1.00 88.06 245 GLY A O 1
ATOM 1724 N N . ILE A 1 246 ? -5.500 3.065 -3.375 1.00 86.81 246 ILE A N 1
ATOM 1725 C CA . ILE A 1 246 ? -6.209 3.246 -4.643 1.00 86.81 246 ILE A CA 1
ATOM 1726 C C . ILE A 1 246 ? -5.793 4.611 -5.185 1.00 86.81 246 ILE A C 1
ATOM 1728 O O . ILE A 1 246 ? -6.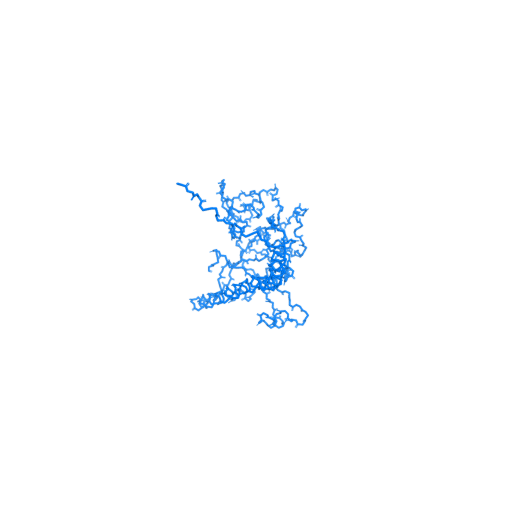063 5.631 -4.544 1.00 86.81 246 ILE A O 1
ATOM 1732 N N . GLY A 1 247 ? -5.145 4.594 -6.346 1.00 83.31 247 GLY A N 1
ATOM 1733 C CA . GLY A 1 247 ? -4.625 5.769 -7.035 1.00 83.31 247 GLY A CA 1
ATOM 1734 C C . GLY A 1 247 ? -5.413 6.123 -8.292 1.00 83.31 247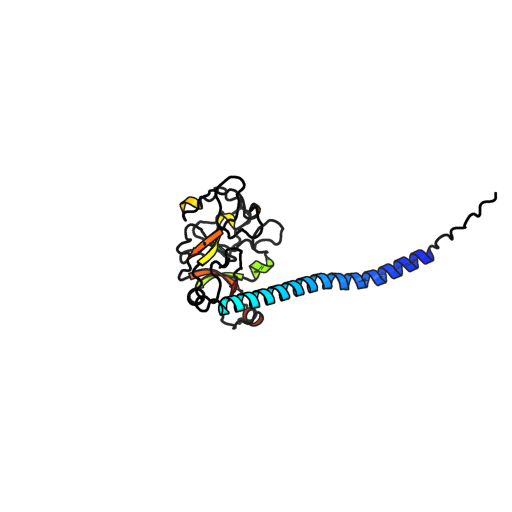 GLY A C 1
ATOM 1735 O O . GLY A 1 247 ? -6.357 5.431 -8.671 1.00 83.31 247 GLY A O 1
ATOM 1736 N N . ASP A 1 248 ? -4.991 7.194 -8.966 1.00 82.12 248 ASP A N 1
ATOM 1737 C CA . ASP A 1 248 ? -5.561 7.627 -10.255 1.00 82.12 248 ASP A CA 1
ATOM 1738 C C . ASP A 1 248 ? -5.288 6.599 -11.369 1.00 82.12 248 ASP A C 1
ATOM 1740 O O . ASP A 1 248 ? -6.119 6.383 -12.248 1.00 82.12 248 ASP A O 1
ATOM 1744 N N . ALA A 1 249 ? -4.145 5.908 -11.297 1.00 82.25 249 ALA A N 1
ATOM 1745 C CA . ALA A 1 249 ? -3.776 4.835 -12.216 1.00 82.25 249 ALA A CA 1
ATOM 1746 C C . ALA A 1 249 ? -4.348 3.448 -11.856 1.00 82.25 249 ALA A C 1
ATOM 1748 O O . ALA A 1 249 ? -4.010 2.476 -12.533 1.00 82.25 249 ALA A O 1
ATOM 1749 N N . SER A 1 250 ? -5.179 3.321 -10.812 1.00 85.19 250 SER A N 1
ATOM 1750 C CA . SER A 1 250 ? -5.830 2.047 -10.482 1.00 85.19 250 SER A CA 1
ATOM 1751 C C . SER A 1 250 ? -7.038 1.810 -11.400 1.00 85.19 250 SER A C 1
ATOM 1753 O O . SER A 1 250 ? -7.968 2.617 -11.417 1.00 85.19 250 SER A O 1
ATOM 1755 N N . THR A 1 251 ? -7.034 0.712 -12.162 1.00 79.25 251 THR A N 1
ATOM 1756 C CA . THR A 1 251 ? -7.981 0.457 -13.273 1.00 79.25 251 THR A CA 1
ATOM 1757 C C . THR A 1 251 ? -8.612 -0.909 -13.233 1.00 79.25 251 THR A C 1
ATOM 1759 O O . THR A 1 251 ? -7.863 -1.882 -13.013 1.00 79.25 251 THR A O 1
#

Sequence (251 aa):
MNKMRKQQGGFTLLELLIVVSILVMVGGTLLQTFGNNEENAAQGTATNSIARLNAATALYGALNSEAPIPNGLESLACAPSANAADLSGVTVNNAASANGTVAATSTEAYKLGGESNLVGGGGLGLKLAAKFDLAQVDVSALSDSGVTTIRYAETDACDGATATDPVDMAATAGYAASIEGTLGDVNIPNHIFEEPRSGSGRNRGRGFAATVGSTMPLMVWNRGTGGYNNVKVGGQATDVLVGLGIGDAST

Radius of gyration: 26.16 Å; chains: 1; bounding box: 50×92×61 Å